Protein AF-A0AB39U8J8-F1 (afdb_monomer_lite)

Structure (mmCIF, N/CA/C/O backbone):
data_AF-A0AB39U8J8-F1
#
_entry.id   AF-A0AB39U8J8-F1
#
loop_
_atom_site.group_PDB
_atom_site.id
_atom_site.type_symbol
_atom_site.label_atom_id
_atom_site.label_alt_id
_atom_site.label_comp_id
_atom_site.label_asym_id
_atom_site.label_entity_id
_atom_site.label_seq_id
_atom_site.pdbx_PDB_ins_code
_atom_site.Cartn_x
_atom_site.Cartn_y
_atom_site.Cartn_z
_atom_site.occupancy
_atom_site.B_iso_or_equiv
_atom_site.auth_seq_id
_atom_site.auth_comp_id
_atom_site.auth_asym_id
_atom_site.auth_atom_id
_atom_site.pdbx_PDB_model_num
ATOM 1 N N . MET A 1 1 ? -21.083 6.460 17.438 1.00 42.06 1 MET A N 1
ATOM 2 C CA . MET A 1 1 ? -22.277 7.320 17.609 1.00 42.06 1 MET A CA 1
ATOM 3 C C . MET A 1 1 ? -23.247 6.583 18.512 1.00 42.06 1 MET A C 1
ATOM 5 O O . MET A 1 1 ? -23.569 5.459 18.165 1.00 42.06 1 MET A O 1
ATOM 9 N N . ALA A 1 2 ? -23.678 7.159 19.635 1.00 44.03 2 ALA A N 1
ATOM 10 C CA . ALA A 1 2 ? -24.645 6.516 20.533 1.00 44.03 2 ALA A CA 1
ATOM 11 C C . ALA A 1 2 ? -25.961 7.311 20.579 1.00 44.03 2 ALA A C 1
ATOM 13 O O . ALA A 1 2 ? -25.957 8.542 20.566 1.00 44.03 2 ALA A O 1
ATOM 14 N N . THR A 1 3 ? -27.090 6.598 20.570 1.00 47.91 3 THR A N 1
ATOM 15 C CA . THR A 1 3 ? -28.456 7.146 20.496 1.00 47.91 3 THR A CA 1
ATOM 16 C C . THR A 1 3 ? -29.308 6.676 21.685 1.00 47.91 3 THR A C 1
ATOM 18 O O . THR A 1 3 ? -29.051 5.619 22.253 1.00 47.91 3 THR A O 1
ATOM 21 N N . ARG A 1 4 ? -30.281 7.506 22.104 1.00 52.62 4 ARG A N 1
ATOM 22 C CA . ARG A 1 4 ? -31.078 7.375 23.348 1.00 52.62 4 ARG A CA 1
ATOM 23 C C . ARG A 1 4 ? -32.308 6.466 23.185 1.00 52.62 4 ARG A C 1
ATOM 25 O O . ARG A 1 4 ? -32.865 6.406 22.095 1.00 52.62 4 ARG A O 1
ATOM 32 N N . SER A 1 5 ? -32.773 5.844 24.281 1.00 48.34 5 SER A N 1
ATOM 33 C CA . SER A 1 5 ? -33.934 4.926 24.289 1.00 48.34 5 SER A CA 1
ATOM 34 C C . SER A 1 5 ? -35.037 5.214 25.339 1.00 48.34 5 SER A C 1
ATOM 36 O O . SER A 1 5 ? -36.032 4.491 25.336 1.00 48.34 5 SER A O 1
ATOM 38 N N . SER A 1 6 ? -34.944 6.222 26.221 1.00 54.09 6 SER A N 1
ATOM 39 C CA . SER A 1 6 ? -36.059 6.580 27.133 1.00 54.09 6 SER A CA 1
ATOM 40 C C . SER A 1 6 ? -35.989 8.030 27.652 1.00 54.09 6 SER A C 1
ATOM 42 O O . SER A 1 6 ? -34.965 8.694 27.492 1.00 54.09 6 SER A O 1
ATOM 44 N N . THR A 1 7 ? -37.086 8.524 28.244 1.00 57.03 7 THR A N 1
ATOM 45 C CA . THR A 1 7 ? -37.251 9.890 28.790 1.00 57.03 7 THR A CA 1
ATOM 46 C C . THR A 1 7 ? -36.429 10.180 30.047 1.00 57.03 7 THR A C 1
ATOM 48 O O . THR A 1 7 ? -36.070 11.336 30.258 1.00 57.03 7 THR A O 1
ATOM 51 N N . ASP A 1 8 ? -36.087 9.153 30.828 1.00 65.06 8 ASP A N 1
ATOM 52 C CA . ASP A 1 8 ? -35.348 9.283 32.097 1.00 65.06 8 ASP A CA 1
ATOM 53 C C . ASP A 1 8 ? -33.856 8.920 31.968 1.00 65.06 8 ASP A C 1
ATOM 55 O O . ASP A 1 8 ? -33.079 9.077 32.910 1.00 65.06 8 ASP A O 1
ATOM 59 N N . ILE A 1 9 ? -33.426 8.490 30.775 1.00 70.00 9 ILE A N 1
ATOM 60 C CA . ILE A 1 9 ? -32.029 8.167 30.476 1.00 70.00 9 ILE A CA 1
ATOM 61 C C . ILE A 1 9 ? -31.396 9.316 29.697 1.00 70.00 9 ILE A C 1
ATOM 63 O O . ILE A 1 9 ? -31.790 9.647 28.573 1.00 70.00 9 ILE A O 1
ATOM 67 N N . SER A 1 10 ? -30.348 9.902 30.269 1.00 77.94 10 SER A N 1
ATOM 68 C CA . SER A 1 10 ? -29.585 10.973 29.632 1.00 77.94 10 SER A CA 1
ATOM 69 C C . SER A 1 10 ? -28.155 10.531 29.355 1.00 77.94 10 SER A C 1
ATOM 71 O O . SER A 1 10 ? -27.449 10.019 30.213 1.00 77.94 10 SER A O 1
ATOM 73 N N . MET A 1 11 ? -27.720 10.730 28.115 1.00 80.25 11 MET A N 1
ATOM 74 C CA . MET A 1 11 ? -26.333 10.523 27.706 1.00 80.25 11 MET A CA 1
ATOM 75 C C . MET A 1 11 ? -25.631 11.879 27.623 1.00 80.25 11 MET A C 1
ATOM 77 O O . MET A 1 11 ? -26.182 12.808 27.019 1.00 80.25 11 MET A O 1
ATOM 81 N N . PHE A 1 12 ? -24.441 11.966 28.217 1.00 80.69 12 PHE A N 1
ATOM 82 C CA . PHE A 1 12 ? -23.575 13.144 28.262 1.00 80.69 12 PHE A CA 1
ATOM 83 C C . PHE A 1 12 ? -22.285 12.907 27.465 1.00 80.69 12 PHE A C 1
ATOM 85 O O . PHE A 1 12 ? -21.751 11.796 27.443 1.00 80.69 12 PHE A O 1
ATOM 92 N N . GLY A 1 13 ? -21.784 13.969 26.828 1.00 79.25 13 GLY A N 1
ATOM 93 C CA . GLY A 1 13 ? -20.627 13.946 25.926 1.00 79.25 13 GLY A CA 1
ATOM 94 C C . GLY A 1 13 ? -20.992 14.336 24.489 1.00 79.25 13 GLY A C 1
ATOM 95 O O . GLY A 1 13 ? -22.157 14.589 24.179 1.00 79.25 13 GLY A O 1
ATOM 96 N N . GLY A 1 14 ? -19.991 14.407 23.607 1.00 74.62 14 GLY A N 1
ATOM 97 C CA . GLY A 1 14 ? -20.203 14.673 22.179 1.00 74.62 14 GLY A CA 1
ATOM 98 C C . GLY A 1 14 ? -20.903 13.510 21.465 1.00 74.62 14 GLY A C 1
ATOM 99 O O . GLY A 1 14 ? -20.857 12.376 21.929 1.00 74.62 14 GLY A O 1
ATOM 100 N N . ALA A 1 15 ? -21.529 13.746 20.308 1.00 71.00 15 ALA A N 1
ATOM 101 C CA . ALA A 1 15 ? -22.126 12.662 19.506 1.00 71.00 15 ALA A CA 1
ATOM 102 C C . ALA A 1 15 ? -21.075 11.639 19.009 1.00 71.00 15 ALA A C 1
ATOM 104 O O . ALA A 1 15 ? -21.374 10.459 18.791 1.00 71.00 15 ALA A O 1
ATOM 105 N N . THR A 1 16 ? -19.833 12.103 18.867 1.00 78.62 16 THR A N 1
ATOM 106 C CA . THR A 1 16 ? -18.633 11.356 18.487 1.00 78.62 16 THR A CA 1
ATOM 107 C C . THR A 1 16 ? -17.472 11.777 19.383 1.00 78.62 16 THR A C 1
ATOM 109 O O . THR A 1 16 ? -17.427 12.918 19.840 1.00 78.62 16 THR A O 1
ATOM 112 N N . ASN A 1 17 ? -16.523 10.871 19.602 1.00 84.06 17 ASN A N 1
ATOM 113 C CA . ASN A 1 17 ? -15.250 11.157 20.256 1.00 84.06 17 ASN A CA 1
ATOM 114 C C . ASN A 1 17 ? -14.110 10.721 19.338 1.00 84.06 17 ASN A C 1
ATOM 116 O O . ASN A 1 17 ? -14.267 9.776 18.566 1.00 84.06 17 ASN A O 1
ATOM 120 N N . ILE A 1 18 ? -12.973 11.403 19.452 1.00 83.19 18 ILE A N 1
ATOM 121 C CA . ILE A 1 18 ? -11.750 11.090 18.713 1.00 83.19 18 ILE A CA 1
ATOM 122 C C . ILE A 1 18 ? -10.749 10.507 19.708 1.00 83.19 18 ILE A C 1
ATOM 124 O O . ILE A 1 18 ? -10.562 11.049 20.801 1.00 83.19 18 ILE A O 1
ATOM 128 N N . THR A 1 19 ? -10.129 9.388 19.347 1.00 84.56 19 THR A N 1
ATOM 129 C CA . THR A 1 19 ? -9.038 8.807 20.130 1.00 84.56 19 THR A CA 1
ATOM 130 C C . THR A 1 19 ? -7.813 9.711 20.074 1.00 84.56 19 THR A C 1
ATOM 132 O O . THR A 1 19 ? -7.471 10.246 19.021 1.00 84.56 19 THR A O 1
ATOM 135 N N . ASN A 1 20 ? -7.126 9.868 21.198 1.00 86.69 20 ASN A N 1
ATOM 136 C CA . ASN A 1 20 ? -5.830 10.540 21.231 1.00 86.69 20 ASN A CA 1
ATOM 137 C C . ASN A 1 20 ? -4.720 9.659 20.612 1.00 86.69 20 ASN A C 1
ATOM 139 O O . ASN A 1 20 ? -4.962 8.541 20.156 1.00 86.69 20 ASN A O 1
ATOM 143 N N . THR A 1 21 ? -3.478 10.143 20.653 1.00 84.31 21 THR A N 1
ATOM 144 C CA . THR A 1 21 ? -2.290 9.417 20.167 1.00 84.31 21 THR A CA 1
ATOM 145 C C . THR A 1 21 ? -2.020 8.099 20.897 1.00 84.31 21 THR A C 1
ATOM 147 O O . THR A 1 21 ? -1.326 7.245 20.359 1.00 84.31 21 THR A O 1
ATOM 150 N N . SER A 1 22 ? -2.575 7.902 22.097 1.00 85.56 22 SER A N 1
ATOM 151 C CA . SER A 1 22 ? -2.490 6.641 22.841 1.00 85.56 22 SER A CA 1
ATOM 152 C C . SER A 1 22 ? -3.671 5.699 22.567 1.00 85.56 22 SER A C 1
ATOM 154 O O . SER A 1 22 ? -3.860 4.731 23.302 1.00 85.56 22 SER A O 1
ATOM 156 N N . GLY A 1 23 ? -4.515 5.995 21.572 1.00 83.00 23 GLY A N 1
ATOM 157 C CA . GLY A 1 23 ? -5.671 5.170 21.205 1.00 83.00 23 GLY A CA 1
ATOM 158 C C . GLY A 1 23 ? -6.824 5.203 22.214 1.00 83.00 23 GLY A C 1
ATOM 159 O O . GLY A 1 23 ? -7.715 4.362 22.159 1.00 83.00 23 GLY A O 1
ATOM 160 N N . SER A 1 24 ? -6.824 6.150 23.156 1.00 87.50 24 SER A N 1
ATOM 161 C CA . SER A 1 24 ? -7.833 6.266 24.215 1.00 87.50 24 SER A CA 1
ATOM 162 C C . SER A 1 24 ? -8.777 7.438 23.967 1.00 87.50 24 SER A C 1
ATOM 164 O O . SER A 1 24 ? -8.383 8.456 23.399 1.00 87.50 24 SER A O 1
ATOM 166 N N . VAL A 1 25 ? -10.023 7.323 24.428 1.00 87.62 25 VAL A N 1
ATOM 167 C CA . VAL A 1 25 ? -10.998 8.422 24.402 1.00 87.62 25 VAL A CA 1
ATOM 168 C C . VAL A 1 25 ? -10.771 9.329 25.622 1.00 87.62 25 VAL A C 1
ATOM 170 O O . VAL A 1 25 ? -10.987 8.869 26.743 1.00 87.62 25 VAL A O 1
ATOM 173 N N . PRO A 1 26 ? -10.371 10.607 25.453 1.00 85.94 26 PRO A N 1
ATOM 174 C CA . PRO A 1 26 ? -10.034 11.483 26.584 1.00 85.94 26 PRO A CA 1
ATOM 175 C C . PRO A 1 26 ? -11.227 11.858 27.471 1.00 85.94 26 PRO A C 1
ATOM 177 O O . PRO A 1 26 ? -11.059 12.190 28.641 1.00 85.94 26 PRO A O 1
ATOM 180 N N . SER A 1 27 ? -12.438 11.850 26.913 1.00 87.25 27 SER A N 1
ATOM 181 C CA . SER A 1 27 ? -13.679 12.190 27.614 1.00 87.25 27 SER A CA 1
ATOM 182 C C . SER A 1 27 ? -14.739 11.129 27.307 1.00 87.25 27 SER A C 1
ATOM 184 O O . SER A 1 27 ? -15.481 11.270 26.329 1.00 87.25 27 SER A O 1
ATOM 186 N N . PRO A 1 28 ? -14.768 10.022 28.075 1.00 86.50 28 PRO A N 1
ATOM 187 C CA . PRO A 1 28 ? -15.713 8.939 27.841 1.00 86.50 28 PRO A CA 1
ATOM 188 C C . PRO A 1 28 ? -17.152 9.416 28.051 1.00 86.50 28 PRO A C 1
ATOM 190 O O . PRO A 1 28 ? -17.419 10.366 28.787 1.00 86.50 28 PRO A O 1
ATOM 193 N N . TRP A 1 29 ? -18.088 8.746 27.384 1.00 88.38 29 TRP A N 1
ATOM 194 C CA . TRP A 1 29 ? -19.508 9.019 27.559 1.00 88.38 29 TRP A CA 1
ATOM 195 C C . TRP A 1 29 ? -19.994 8.558 28.925 1.00 88.38 29 TRP A C 1
ATOM 197 O O . TRP A 1 29 ? -19.643 7.471 29.381 1.00 88.38 29 TRP A O 1
ATOM 207 N N . THR A 1 30 ? -20.882 9.351 29.516 1.00 90.00 30 THR A N 1
ATOM 208 C CA . THR A 1 30 ? -21.598 8.979 30.738 1.00 90.00 30 THR A CA 1
ATOM 209 C C . THR A 1 30 ? -23.075 8.840 30.421 1.00 90.00 30 THR A C 1
ATOM 211 O O . THR A 1 30 ? -23.661 9.704 29.765 1.00 90.00 30 THR A O 1
ATOM 214 N N . ILE A 1 31 ? -23.683 7.762 30.904 1.00 88.25 31 ILE A N 1
ATOM 215 C CA . ILE A 1 31 ? -25.125 7.537 30.834 1.00 88.25 31 ILE A CA 1
ATOM 216 C C . ILE A 1 31 ? -25.660 7.681 32.254 1.00 88.25 31 ILE A C 1
ATOM 218 O O . ILE A 1 31 ? -25.242 6.948 33.148 1.00 88.25 31 ILE A O 1
ATOM 222 N N . ALA A 1 32 ? -26.551 8.642 32.467 1.00 88.81 32 ALA A N 1
ATOM 223 C CA . ALA A 1 32 ? -27.302 8.765 33.702 1.00 88.81 32 ALA A CA 1
ATOM 224 C C . ALA A 1 32 ? -28.677 8.126 33.537 1.00 88.81 32 ALA A C 1
ATOM 226 O O . ALA A 1 32 ? -29.315 8.240 32.488 1.00 88.81 32 ALA A O 1
ATOM 227 N N . PHE A 1 33 ? -29.106 7.485 34.613 1.00 88.44 33 PHE A N 1
ATOM 228 C CA . PHE A 1 33 ? -30.372 6.785 34.743 1.00 88.44 33 PHE A CA 1
ATOM 229 C C . PHE A 1 33 ? -31.203 7.475 35.821 1.00 88.44 33 PHE A C 1
ATOM 231 O O . PHE A 1 33 ? -30.640 7.978 36.800 1.00 88.44 33 PHE A O 1
ATOM 238 N N . GLY A 1 34 ? -32.524 7.474 35.667 1.00 86.06 34 GLY A N 1
ATOM 239 C CA . GLY A 1 34 ? -33.442 8.043 36.649 1.00 86.06 34 GLY A CA 1
ATOM 240 C C . GLY A 1 34 ? -33.554 7.191 37.915 1.00 86.06 34 GLY A C 1
ATOM 241 O O . GLY A 1 34 ? -33.807 7.717 38.999 1.00 86.06 34 GLY A O 1
ATOM 242 N N . ASN A 1 35 ? -33.341 5.873 37.805 1.00 87.00 35 ASN A N 1
ATOM 243 C CA . ASN A 1 35 ? -33.406 4.939 38.932 1.00 87.00 35 ASN A CA 1
ATOM 244 C C . ASN A 1 35 ? -32.534 3.681 38.737 1.00 87.00 35 ASN A C 1
ATOM 246 O O . ASN A 1 35 ? -32.010 3.423 37.657 1.00 87.00 35 ASN A O 1
ATOM 250 N N . ALA A 1 36 ? -32.406 2.874 39.800 1.00 86.88 36 ALA A N 1
ATOM 251 C CA . ALA A 1 36 ? -31.533 1.695 39.863 1.00 86.88 36 ALA A CA 1
ATOM 252 C C . ALA A 1 36 ? -31.981 0.486 39.007 1.00 86.88 36 ALA A C 1
ATOM 254 O O . ALA A 1 36 ? -31.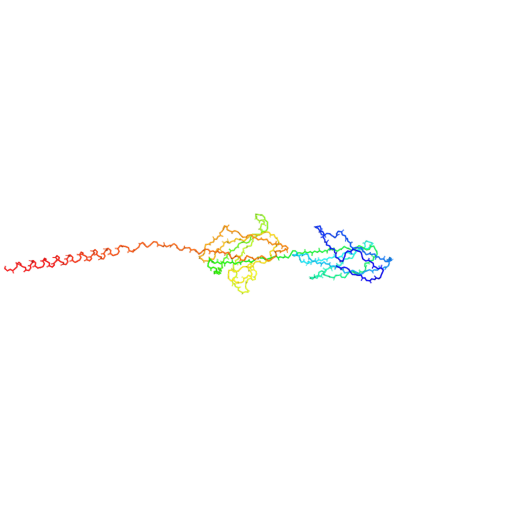201 -0.447 38.837 1.00 86.88 36 ALA A O 1
ATOM 255 N N . THR A 1 37 ? -33.220 0.471 38.504 1.00 86.06 37 THR A N 1
ATOM 256 C CA . THR A 1 37 ? -33.802 -0.667 37.757 1.00 86.06 37 THR A CA 1
ATOM 257 C C . THR A 1 37 ? -33.872 -0.445 36.249 1.00 86.06 37 THR A C 1
ATOM 259 O O . THR A 1 37 ? -34.253 -1.348 35.506 1.00 86.06 37 THR A O 1
ATOM 262 N N . GLU A 1 38 ? -33.512 0.750 35.785 1.00 87.94 38 GLU A N 1
ATOM 263 C CA . GLU A 1 38 ? -33.500 1.072 34.364 1.00 87.94 38 GLU A CA 1
ATOM 264 C C . GLU A 1 38 ? -32.393 0.336 33.609 1.00 87.94 38 GLU A C 1
ATOM 266 O O . GLU A 1 38 ? -31.359 -0.047 34.157 1.00 87.94 38 GLU A O 1
ATOM 271 N N . SER A 1 39 ? -32.609 0.183 32.304 1.00 88.50 39 SER A N 1
ATOM 272 C CA . SER A 1 39 ? -31.577 -0.269 31.383 1.00 88.50 39 SER A CA 1
ATOM 273 C C . SER A 1 39 ? -31.605 0.552 30.100 1.00 88.50 39 SER A C 1
ATOM 275 O O . SER A 1 39 ? -32.651 1.039 29.668 1.00 88.50 39 SER A O 1
ATOM 277 N N . ALA A 1 40 ? -30.434 0.714 29.496 1.00 88.06 40 ALA A N 1
ATOM 278 C CA . ALA A 1 40 ? -30.235 1.399 28.233 1.00 88.06 40 ALA A CA 1
ATOM 279 C C . ALA A 1 40 ? -29.750 0.418 27.166 1.00 88.06 40 ALA A C 1
ATOM 281 O O . ALA A 1 40 ? -29.130 -0.612 27.454 1.00 88.06 40 ALA A O 1
ATOM 282 N N . SER A 1 41 ? -29.987 0.796 25.914 1.00 86.62 41 SER A N 1
ATOM 283 C CA . SER A 1 41 ? -29.256 0.253 24.777 1.00 86.62 41 SER A CA 1
ATOM 284 C C . SER A 1 41 ? -28.441 1.367 24.138 1.00 86.62 41 SER A C 1
ATOM 286 O O . SER A 1 41 ? -28.919 2.497 24.038 1.00 86.62 41 SER A O 1
ATOM 288 N N . ILE A 1 42 ? -27.223 1.054 23.710 1.00 85.19 42 ILE A N 1
ATOM 289 C CA . ILE A 1 42 ? -26.340 1.990 23.019 1.00 85.19 42 ILE A CA 1
ATOM 290 C C . ILE A 1 42 ? -25.903 1.397 21.690 1.00 85.19 42 ILE A C 1
ATOM 292 O O . ILE A 1 42 ? -25.599 0.212 21.599 1.00 85.19 42 ILE A O 1
ATOM 296 N N . ASN A 1 43 ? -25.846 2.235 20.660 1.00 84.38 43 ASN A N 1
ATOM 297 C CA . ASN A 1 43 ? -25.121 1.894 19.447 1.00 84.38 43 ASN A CA 1
ATOM 298 C C . ASN A 1 43 ? -23.672 2.335 19.608 1.00 84.38 43 ASN A C 1
ATOM 300 O O . ASN A 1 43 ? -23.392 3.448 20.053 1.00 84.38 43 ASN A O 1
ATOM 304 N N . VAL A 1 44 ? -22.750 1.450 19.264 1.00 86.00 44 VAL A N 1
ATOM 305 C CA . VAL A 1 44 ? -21.320 1.721 19.304 1.00 86.00 44 VAL A CA 1
ATOM 306 C C . VAL A 1 44 ? -20.727 1.464 17.933 1.00 86.00 44 VAL A C 1
ATOM 308 O O . VAL A 1 44 ? -21.076 0.506 17.244 1.00 86.00 44 VAL A O 1
ATOM 311 N N . GLY A 1 45 ? -19.824 2.349 17.538 1.00 85.38 45 GLY A N 1
ATOM 312 C CA . GLY A 1 45 ? -19.135 2.229 16.275 1.00 85.38 45 GLY A CA 1
ATOM 313 C C . GLY A 1 45 ? -18.016 3.231 16.108 1.00 85.38 45 GLY A C 1
ATOM 314 O O . GLY A 1 45 ? -18.005 4.257 16.796 1.00 85.38 45 GLY A O 1
ATOM 315 N N . GLU A 1 46 ? -17.117 2.935 15.174 1.00 87.19 46 GLU A N 1
ATOM 316 C CA 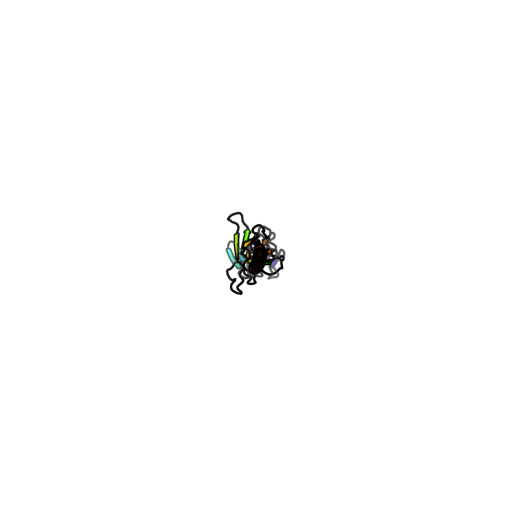. GLU A 1 46 ? -16.032 3.825 14.770 1.00 87.19 46 GLU A CA 1
ATOM 317 C C . GLU A 1 46 ? -16.136 4.197 13.288 1.00 87.19 46 GLU A C 1
ATOM 319 O O . GLU A 1 46 ? -16.759 3.511 12.474 1.00 87.19 46 GLU A O 1
ATOM 324 N N . THR A 1 47 ? -15.494 5.305 12.949 1.00 85.50 47 THR A N 1
ATOM 325 C CA . THR A 1 47 ? -15.139 5.648 11.577 1.00 85.50 47 THR A CA 1
ATOM 326 C C . THR A 1 47 ? -13.618 5.561 11.510 1.00 85.50 47 THR A C 1
ATOM 328 O O . THR A 1 47 ? -12.972 6.332 12.225 1.00 85.50 47 THR A O 1
ATOM 331 N N . PRO A 1 48 ? -13.043 4.620 10.737 1.00 84.62 48 PRO A N 1
ATOM 332 C CA . PRO A 1 48 ? -11.596 4.496 10.626 1.00 84.62 48 PRO A CA 1
ATOM 333 C C . PRO A 1 48 ? -10.959 5.804 10.153 1.00 84.62 48 PRO A C 1
ATOM 335 O O . PRO A 1 48 ? -11.563 6.563 9.391 1.00 84.62 48 PRO A O 1
ATOM 338 N N . GLN A 1 49 ? -9.735 6.063 10.607 1.00 85.50 49 GLN A N 1
ATOM 339 C CA . GLN A 1 49 ? -8.935 7.181 10.108 1.00 85.50 49 GLN A CA 1
ATOM 340 C C . GLN A 1 49 ? -8.544 6.948 8.640 1.00 85.50 49 GLN A C 1
ATOM 342 O O . GLN A 1 49 ? -8.521 5.807 8.174 1.00 85.50 49 GLN A O 1
ATOM 347 N N . THR A 1 50 ? -8.214 8.020 7.914 1.00 89.88 50 THR A N 1
ATOM 348 C CA . THR A 1 50 ? -7.683 7.928 6.545 1.00 89.88 50 THR A CA 1
ATOM 349 C C . THR A 1 50 ? -6.516 6.945 6.491 1.00 89.88 50 THR A C 1
ATOM 351 O O . THR A 1 50 ? -5.665 6.938 7.379 1.00 89.88 50 THR A O 1
ATOM 354 N N . GLY A 1 51 ? -6.507 6.079 5.480 1.00 91.69 51 GLY A N 1
ATOM 355 C CA . GLY A 1 51 ? -5.488 5.047 5.326 1.00 91.69 51 GLY A CA 1
ATOM 356 C C . GLY A 1 51 ? -5.649 3.835 6.245 1.00 91.69 51 GLY A C 1
ATOM 357 O O . GLY A 1 51 ? -4.888 2.886 6.121 1.00 91.69 51 GLY A O 1
ATOM 358 N N . TYR A 1 52 ? -6.648 3.790 7.125 1.00 90.50 52 TYR A N 1
ATOM 359 C CA . TYR A 1 52 ? -6.923 2.621 7.957 1.00 90.50 52 TYR A CA 1
ATOM 360 C C . TYR A 1 52 ? -8.228 1.939 7.552 1.00 90.50 52 TYR A C 1
ATOM 362 O O . TYR A 1 52 ? -9.212 2.570 7.175 1.00 90.50 52 TYR A O 1
ATOM 370 N N . THR A 1 53 ? -8.254 0.615 7.671 1.00 90.25 53 THR A N 1
ATOM 371 C CA . THR A 1 53 ? -9.467 -0.195 7.568 1.00 90.25 53 THR A CA 1
ATOM 372 C C . THR A 1 53 ? -9.772 -0.855 8.902 1.00 90.25 53 THR A C 1
ATOM 374 O O . THR A 1 53 ? -8.868 -1.336 9.586 1.00 90.25 53 THR A O 1
ATOM 377 N N . PHE A 1 54 ? -11.057 -0.943 9.239 1.00 89.31 54 PHE A N 1
ATOM 378 C CA . PHE A 1 54 ? -11.504 -1.732 10.380 1.00 89.31 54 PHE A CA 1
ATOM 379 C C . PHE A 1 54 ? -11.123 -3.202 10.195 1.00 89.31 54 PHE A C 1
ATOM 381 O O . PHE A 1 54 ? -11.328 -3.765 9.114 1.00 89.31 54 PHE A O 1
ATOM 388 N N . LEU A 1 55 ? -10.558 -3.809 11.240 1.00 88.00 55 LEU A N 1
ATOM 389 C CA . LEU A 1 55 ? -10.216 -5.228 11.274 1.00 88.00 55 LEU A CA 1
ATOM 390 C C . LEU A 1 55 ? -11.174 -6.003 12.180 1.00 88.00 55 LEU A C 1
ATOM 392 O O . LEU A 1 55 ? -11.755 -6.998 11.753 1.00 88.00 55 LEU A O 1
ATOM 396 N N . SER A 1 56 ? -11.320 -5.564 13.427 1.00 88.88 56 SER A N 1
ATOM 397 C CA . SER A 1 56 ? -12.167 -6.224 14.424 1.00 88.88 56 SER A CA 1
ATOM 398 C C . SER A 1 56 ? -12.383 -5.323 15.629 1.00 88.88 56 SER A C 1
ATOM 400 O O . SER A 1 56 ? -11.562 -4.452 15.903 1.00 88.88 56 SER A O 1
ATOM 402 N N . GLY A 1 57 ? -13.414 -5.583 16.421 1.00 90.19 57 GLY A N 1
ATOM 403 C CA . GLY A 1 57 ? -13.574 -4.921 17.707 1.00 90.19 57 GLY A CA 1
ATOM 404 C C . GLY A 1 57 ? -14.341 -5.773 18.701 1.00 90.19 57 GLY A C 1
ATOM 405 O O . GLY A 1 57 ? -14.951 -6.781 18.348 1.00 90.19 57 GLY A O 1
ATOM 406 N N . SER A 1 58 ? -14.325 -5.358 19.958 1.00 91.44 58 SER A N 1
ATOM 407 C CA . SER A 1 58 ? -15.105 -5.990 21.017 1.00 91.44 58 SER A CA 1
ATOM 408 C C . SER A 1 58 ? -15.477 -4.975 22.081 1.00 91.44 58 SER A C 1
ATOM 410 O O . SER A 1 58 ? -14.652 -4.139 22.443 1.00 91.44 58 SER A O 1
ATOM 412 N N . CYS A 1 59 ? -16.675 -5.097 22.635 1.00 92.19 59 CYS A N 1
ATOM 413 C CA . CYS A 1 59 ? -17.096 -4.357 23.813 1.00 92.19 59 CYS A CA 1
ATOM 414 C C . CYS A 1 59 ? -17.263 -5.302 24.996 1.00 92.19 59 CYS A C 1
ATOM 416 O O . CYS A 1 59 ? -17.927 -6.330 24.888 1.00 92.19 59 CYS A O 1
ATOM 418 N N . VAL A 1 60 ? -16.685 -4.933 26.132 1.00 94.00 60 VAL A N 1
ATOM 419 C CA . VAL A 1 60 ? -16.872 -5.616 27.408 1.00 94.00 60 VAL A CA 1
ATOM 420 C C . VAL A 1 60 ? -17.765 -4.749 28.278 1.00 94.00 60 VAL A C 1
ATOM 422 O O . VAL A 1 60 ? -17.418 -3.612 28.597 1.00 94.00 60 VAL A O 1
ATOM 425 N N . THR A 1 61 ? -18.915 -5.291 28.660 1.00 94.12 61 THR A N 1
ATOM 426 C CA . THR A 1 61 ? -19.821 -4.681 29.634 1.00 94.12 61 THR A CA 1
ATOM 427 C C . THR A 1 61 ? -19.612 -5.364 30.977 1.00 94.12 61 THR A C 1
ATOM 429 O O . THR A 1 61 ? -19.757 -6.586 31.050 1.00 94.12 61 THR A O 1
ATOM 432 N N . SER A 1 62 ? -19.296 -4.617 32.031 1.00 94.69 62 SER A N 1
ATOM 433 C CA . SER A 1 62 ? -19.127 -5.156 33.380 1.00 94.69 62 SER A CA 1
ATOM 434 C C . SER A 1 62 ? -20.065 -4.499 34.387 1.00 94.69 62 SER A C 1
ATOM 436 O O . SER A 1 62 ? -20.235 -3.283 34.391 1.00 94.69 62 SER A O 1
ATOM 438 N N . LEU A 1 63 ? -20.679 -5.312 35.246 1.00 93.88 63 LEU A N 1
ATOM 439 C CA . LEU A 1 63 ? -21.559 -4.877 36.329 1.00 93.88 63 LEU A CA 1
ATOM 440 C C . LEU A 1 63 ? -21.352 -5.794 37.536 1.00 93.88 63 LEU A C 1
ATOM 442 O O . LEU A 1 63 ? -21.458 -7.014 37.416 1.00 93.88 63 LEU A O 1
ATOM 446 N N . ASN A 1 64 ? -21.042 -5.218 38.701 1.00 91.06 64 ASN A N 1
ATOM 447 C CA . ASN A 1 64 ? -20.843 -5.956 39.959 1.00 91.06 64 ASN A CA 1
ATOM 448 C C . ASN A 1 64 ? -19.878 -7.158 39.835 1.00 91.06 64 ASN A C 1
ATOM 450 O O . ASN A 1 64 ? -20.116 -8.223 40.397 1.00 91.06 64 ASN A O 1
ATOM 454 N N . GLY A 1 65 ? -18.801 -7.003 39.058 1.00 87.81 65 GLY A N 1
ATOM 455 C CA . GLY A 1 65 ? -17.792 -8.048 38.837 1.00 87.81 65 GLY A CA 1
ATOM 456 C C . GLY A 1 65 ? -18.152 -9.105 37.785 1.00 87.81 65 GLY A C 1
ATOM 457 O O . GLY A 1 65 ? -17.309 -9.936 37.464 1.00 87.81 65 GLY A O 1
ATOM 458 N N . THR A 1 66 ? -19.357 -9.065 37.209 1.00 91.19 66 THR A N 1
ATOM 459 C CA . THR A 1 66 ? -19.744 -9.919 36.074 1.00 91.19 66 THR A CA 1
ATOM 460 C C . THR A 1 66 ? -19.481 -9.186 34.767 1.00 91.19 66 THR A C 1
ATOM 462 O O . THR A 1 66 ? -19.910 -8.044 34.622 1.00 91.19 66 THR A O 1
ATOM 465 N N . SER A 1 67 ? -18.815 -9.840 33.813 1.00 94.00 67 SER A N 1
ATOM 466 C CA . SER A 1 67 ? -18.482 -9.264 32.505 1.00 94.00 67 SER A CA 1
ATOM 467 C C . SER A 1 67 ? -19.110 -10.059 31.366 1.00 94.00 67 SER A C 1
ATOM 469 O O . SER A 1 67 ? -19.071 -11.287 31.368 1.00 94.00 67 SER A O 1
ATOM 471 N N . THR A 1 68 ? -19.640 -9.353 30.371 1.00 92.38 68 THR A N 1
ATOM 472 C CA . THR A 1 68 ? -20.115 -9.921 29.103 1.00 92.38 68 THR A CA 1
ATOM 473 C C . THR A 1 68 ? -19.324 -9.303 27.960 1.00 92.38 68 THR A C 1
ATOM 475 O O . THR A 1 68 ? -19.131 -8.088 27.931 1.00 92.38 68 THR A O 1
ATOM 478 N N . THR A 1 69 ? -18.871 -10.132 27.022 1.00 91.94 69 THR A N 1
ATOM 479 C CA . THR A 1 69 ? -18.138 -9.687 25.832 1.00 91.94 69 THR A CA 1
ATOM 480 C C . THR A 1 69 ? -19.039 -9.759 24.611 1.00 91.94 69 THR A C 1
ATOM 482 O O . THR A 1 69 ? -19.661 -10.785 24.343 1.00 91.94 69 THR A O 1
ATOM 485 N N . ILE A 1 70 ? -19.069 -8.673 23.848 1.00 88.62 70 ILE A N 1
ATOM 486 C CA . ILE A 1 70 ? -19.809 -8.537 22.599 1.00 88.62 70 ILE A CA 1
ATOM 487 C C . ILE A 1 70 ? -18.787 -8.293 21.495 1.00 88.62 70 ILE A C 1
ATOM 489 O O . ILE A 1 70 ? -18.086 -7.282 21.507 1.00 88.62 70 ILE A O 1
ATOM 493 N N . ASN A 1 71 ? -18.690 -9.222 20.548 1.00 87.88 71 ASN A N 1
ATOM 494 C CA . ASN A 1 71 ? -17.790 -9.086 19.406 1.00 87.88 71 ASN A CA 1
ATOM 495 C C . ASN A 1 71 ? -18.430 -8.196 18.338 1.00 87.88 71 ASN A C 1
ATOM 497 O O . ASN A 1 71 ? -19.572 -8.420 17.936 1.00 87.88 71 ASN A O 1
ATOM 501 N N . LEU A 1 72 ? -17.676 -7.212 17.863 1.00 84.56 72 LEU A N 1
ATOM 502 C CA . LEU A 1 72 ? -18.057 -6.313 16.782 1.00 84.56 72 LEU A CA 1
ATOM 503 C C . LEU A 1 72 ? -17.497 -6.909 15.483 1.00 84.56 72 LEU A C 1
ATOM 505 O O . LEU A 1 72 ? -16.354 -6.647 15.106 1.00 84.56 72 LEU A O 1
ATOM 509 N N . ASN A 1 73 ? -18.279 -7.779 14.842 1.00 67.06 73 ASN A N 1
ATOM 510 C CA . ASN A 1 73 ? -17.901 -8.449 13.596 1.00 67.06 73 ASN A CA 1
ATOM 511 C C . ASN A 1 73 ? -18.573 -7.759 12.400 1.00 67.06 73 ASN A C 1
ATOM 513 O O . ASN A 1 73 ? -19.780 -7.534 12.422 1.00 67.06 73 ASN A O 1
ATOM 517 N N . GLY A 1 74 ? -17.822 -7.481 11.333 1.00 62.19 74 GLY A N 1
ATOM 518 C CA . GLY A 1 74 ? -18.363 -6.940 10.080 1.00 62.19 74 GLY A CA 1
ATOM 519 C C . GLY A 1 74 ? -17.397 -5.999 9.361 1.00 62.19 74 GLY A C 1
ATOM 520 O O . GLY A 1 74 ? -16.444 -5.504 9.948 1.00 62.19 74 GLY A O 1
ATOM 521 N N . SER A 1 75 ? -17.655 -5.738 8.078 1.00 58.00 75 SER A N 1
ATOM 522 C CA . SER A 1 75 ? -16.871 -4.852 7.196 1.00 58.00 75 SER A CA 1
ATOM 523 C C . SER A 1 75 ? -17.084 -3.354 7.461 1.00 58.00 75 SER A C 1
ATOM 525 O O . SER A 1 75 ? -16.494 -2.509 6.790 1.00 58.00 75 SER A O 1
ATOM 527 N N . SER A 1 76 ? -17.937 -2.988 8.417 1.00 55.31 76 SER A N 1
ATOM 528 C CA . SER A 1 76 ? -18.166 -1.599 8.815 1.00 55.31 76 SER A CA 1
ATOM 529 C C . SER A 1 76 ? -18.516 -1.548 10.293 1.00 55.31 76 SER A C 1
ATOM 531 O O . SER A 1 76 ? -19.518 -2.112 10.724 1.00 55.31 76 SER A O 1
ATOM 533 N N . ALA A 1 77 ? -17.711 -0.841 11.077 1.00 59.41 77 ALA A N 1
ATOM 534 C CA . ALA A 1 77 ? -17.929 -0.665 12.505 1.00 59.41 77 ALA A CA 1
ATOM 535 C C . ALA A 1 77 ? -19.120 0.257 12.833 1.00 59.41 77 ALA A C 1
ATOM 537 O O . ALA A 1 77 ? -19.248 0.690 13.967 1.00 59.41 77 ALA A O 1
ATOM 538 N N . SER A 1 78 ? -19.975 0.620 11.876 1.00 62.88 78 SER A N 1
ATOM 539 C CA . SER A 1 78 ? -20.784 1.840 11.949 1.00 62.88 78 SER A CA 1
ATOM 540 C C . SER A 1 78 ? -22.038 1.776 12.830 1.00 62.88 78 SER A C 1
ATOM 542 O O . SER A 1 78 ? -22.582 2.839 13.119 1.00 62.88 78 SER A O 1
ATOM 544 N N . SER A 1 79 ? -22.482 0.616 13.332 1.00 70.00 79 SER A N 1
ATOM 545 C CA . SER A 1 79 ? -23.525 0.566 14.377 1.00 70.00 79 SER A CA 1
ATOM 546 C C . SER A 1 79 ? -23.695 -0.829 14.981 1.00 70.00 79 SER A C 1
ATOM 548 O O . SER A 1 79 ? -24.357 -1.684 14.399 1.00 70.00 79 SER A O 1
ATOM 550 N N . ASN A 1 80 ? -23.164 -1.049 16.181 1.00 79.69 80 ASN A N 1
ATOM 551 C CA . ASN A 1 80 ? -23.358 -2.278 16.947 1.00 79.69 80 ASN A CA 1
ATOM 552 C C . ASN A 1 80 ? -24.204 -1.995 18.186 1.00 79.69 80 ASN A C 1
ATOM 554 O O . ASN A 1 80 ? -23.814 -1.184 19.028 1.00 79.69 80 ASN A O 1
ATOM 558 N N . LEU A 1 81 ? -25.349 -2.667 18.294 1.00 85.19 81 LEU A N 1
ATOM 559 C CA . LEU A 1 81 ? -26.266 -2.498 19.413 1.00 85.19 81 LEU A CA 1
ATOM 560 C C . LEU A 1 81 ? -25.775 -3.289 20.630 1.00 85.19 81 LEU A C 1
ATOM 562 O O . LEU A 1 81 ? -25.641 -4.510 20.582 1.00 85.19 81 LEU A O 1
ATOM 566 N N . ILE A 1 82 ? -25.566 -2.589 21.736 1.00 86.88 82 ILE A N 1
ATOM 567 C CA . ILE A 1 82 ? -25.275 -3.154 23.051 1.00 86.88 82 ILE A CA 1
ATOM 568 C C . ILE A 1 82 ? -26.494 -2.897 23.925 1.00 86.88 82 ILE A C 1
ATOM 570 O O . ILE A 1 82 ? -26.914 -1.750 24.071 1.00 86.88 82 ILE A O 1
ATOM 574 N N . GLN A 1 83 ? -27.064 -3.951 24.496 1.00 88.19 83 GLN A N 1
ATOM 575 C CA . GLN A 1 83 ? -28.284 -3.885 25.301 1.00 88.19 83 GLN A CA 1
ATOM 576 C C . GLN A 1 83 ? -27.994 -4.196 26.771 1.00 88.19 83 GLN A C 1
ATOM 578 O O . GLN A 1 83 ? -26.958 -4.771 27.098 1.00 88.19 83 GLN A O 1
ATOM 583 N N . GLY A 1 84 ? -28.931 -3.848 27.654 1.00 87.62 84 GLY A N 1
ATOM 584 C CA . GLY A 1 84 ? -28.871 -4.238 29.065 1.00 87.62 84 GLY A CA 1
ATOM 585 C C . GLY A 1 84 ? -27.874 -3.435 29.901 1.00 87.62 84 GLY A C 1
ATOM 586 O O . GLY A 1 84 ? -27.433 -3.912 30.943 1.00 87.62 84 GLY A O 1
ATOM 587 N N . ILE A 1 85 ? -27.515 -2.221 29.472 1.00 91.12 85 ILE A N 1
ATOM 588 C CA . ILE A 1 85 ? -26.638 -1.348 30.257 1.00 91.12 85 ILE A CA 1
ATOM 589 C C . ILE A 1 85 ? -27.438 -0.780 31.426 1.00 91.12 85 ILE A C 1
ATOM 591 O O . ILE A 1 85 ? -28.331 0.034 31.214 1.00 91.12 85 ILE A O 1
ATOM 595 N N . ALA A 1 86 ? -27.123 -1.211 32.642 1.00 92.12 86 ALA A N 1
ATOM 596 C CA . ALA A 1 86 ? -27.785 -0.779 33.873 1.00 92.12 86 ALA A CA 1
ATOM 597 C C . ALA A 1 86 ? -26.931 0.245 34.653 1.00 92.12 86 ALA A C 1
ATOM 599 O O . ALA A 1 86 ? -25.720 0.346 34.405 1.00 92.12 86 ALA A O 1
ATOM 600 N N . PRO A 1 87 ? -27.503 0.973 35.630 1.00 92.06 87 PRO A N 1
ATOM 601 C CA . PRO A 1 87 ? -26.748 1.828 36.544 1.00 92.06 87 PRO A CA 1
ATOM 602 C C . PRO A 1 87 ? -25.544 1.110 37.169 1.00 92.06 87 PRO A C 1
ATOM 604 O O . PRO A 1 87 ? -25.662 -0.004 37.672 1.00 92.06 87 PRO A O 1
ATOM 607 N N . GLY A 1 88 ? -24.374 1.754 37.133 1.00 91.25 88 GLY A N 1
ATOM 608 C CA . GLY A 1 88 ? -23.114 1.181 37.624 1.00 91.25 88 GLY A CA 1
ATOM 609 C C . GLY A 1 88 ? -22.377 0.278 36.626 1.00 91.25 88 GLY A C 1
ATOM 610 O O . GLY A 1 88 ? -21.276 -0.175 36.936 1.00 91.25 88 GLY A O 1
ATOM 611 N N . SER A 1 89 ? -22.935 0.035 35.434 1.00 93.44 89 SER A N 1
ATOM 612 C CA . SER A 1 89 ? -22.233 -0.705 34.380 1.00 93.44 89 SER A CA 1
ATOM 613 C C . SER A 1 89 ? -21.049 0.097 33.836 1.00 93.44 89 SER A C 1
ATOM 615 O O . SER A 1 89 ? -21.161 1.302 33.613 1.00 93.44 89 SER A O 1
ATOM 617 N N . ASN A 1 90 ? -19.944 -0.582 33.540 1.00 93.19 90 ASN A N 1
ATOM 618 C CA . ASN A 1 90 ? -18.834 -0.039 32.762 1.00 93.19 90 ASN A CA 1
ATOM 619 C C . ASN A 1 90 ? -18.806 -0.710 31.385 1.00 93.19 90 ASN A C 1
ATOM 621 O O . ASN A 1 90 ? -18.868 -1.935 31.292 1.00 93.19 90 ASN A O 1
ATOM 625 N N . VAL A 1 91 ? -18.718 0.084 30.318 1.00 92.19 91 VAL A N 1
ATOM 626 C CA . VAL A 1 91 ? -18.630 -0.413 28.942 1.00 92.19 91 VAL A CA 1
ATOM 627 C C . VAL A 1 91 ? -17.307 0.035 28.344 1.00 92.19 91 VAL A C 1
ATOM 629 O O . VAL A 1 91 ? -17.089 1.226 28.129 1.00 92.19 91 VAL A O 1
ATOM 632 N N . VAL A 1 92 ? -16.438 -0.926 28.044 1.00 91.94 92 VAL A N 1
ATOM 633 C CA . VAL A 1 92 ? -15.138 -0.677 27.417 1.00 91.94 92 VAL A CA 1
ATOM 634 C C . VAL A 1 92 ? -15.129 -1.332 26.050 1.00 91.94 92 VAL A C 1
ATOM 636 O O . VAL A 1 92 ? -15.232 -2.551 25.945 1.00 91.94 92 VAL A O 1
ATOM 639 N N . CYS A 1 93 ? -15.001 -0.524 25.003 1.00 91.19 93 CYS A N 1
ATOM 640 C CA . CYS A 1 93 ? -14.917 -1.002 23.631 1.00 91.19 93 CYS A CA 1
ATOM 641 C C . CYS A 1 93 ? -13.504 -0.821 23.089 1.00 91.19 93 CYS A C 1
ATOM 643 O O . CYS A 1 93 ? -12.926 0.260 23.191 1.00 91.19 93 CYS A O 1
ATOM 645 N N . THR A 1 94 ? -12.973 -1.879 22.491 1.00 91.00 94 THR A N 1
ATOM 646 C CA . THR A 1 94 ? -11.682 -1.901 21.811 1.00 91.00 94 THR A CA 1
ATOM 647 C C . THR A 1 94 ? -11.918 -2.109 20.328 1.00 91.00 94 THR A C 1
ATOM 649 O O . THR A 1 94 ? -12.658 -3.008 19.929 1.00 91.00 94 THR A O 1
ATOM 652 N N . PHE A 1 95 ? -11.261 -1.284 19.527 1.00 89.62 95 PHE A N 1
ATOM 653 C CA . PHE A 1 95 ? -11.293 -1.334 18.078 1.00 89.62 95 PHE A CA 1
ATOM 654 C C . PHE A 1 95 ? -9.881 -1.578 17.564 1.00 89.62 95 PHE A C 1
ATOM 656 O O . PHE A 1 95 ? -8.924 -0.973 18.047 1.00 89.62 95 PHE A O 1
ATOM 663 N N . ILE A 1 96 ? -9.752 -2.491 16.610 1.00 89.56 96 ILE A N 1
ATOM 664 C CA . ILE A 1 96 ? -8.497 -2.832 15.958 1.00 89.56 96 ILE A CA 1
ATOM 665 C C . ILE A 1 96 ? -8.645 -2.442 14.498 1.00 89.56 96 ILE A C 1
ATOM 667 O O . ILE A 1 96 ? -9.514 -2.950 13.786 1.00 89.56 96 ILE A O 1
ATOM 671 N N . ASN A 1 97 ? -7.758 -1.555 14.067 1.00 89.69 97 ASN A N 1
ATOM 672 C CA . ASN A 1 97 ? -7.641 -1.108 12.692 1.00 89.69 97 ASN A CA 1
ATOM 673 C C . ASN A 1 97 ? -6.350 -1.653 12.080 1.00 89.69 97 ASN A C 1
ATOM 675 O O . ASN A 1 97 ? -5.387 -1.957 12.785 1.00 89.69 97 ASN A O 1
ATOM 679 N N . ARG A 1 98 ? -6.337 -1.775 10.757 1.00 90.56 98 ARG A N 1
ATOM 680 C CA . ARG A 1 98 ? -5.174 -2.180 9.969 1.00 90.56 98 ARG A CA 1
ATOM 681 C C . ARG A 1 98 ? -4.868 -1.104 8.940 1.00 90.56 98 ARG A C 1
ATOM 683 O O . ARG A 1 98 ? -5.793 -0.570 8.333 1.00 90.56 98 ARG A O 1
ATOM 690 N N . GLU A 1 99 ? -3.591 -0.822 8.728 1.00 94.19 99 GLU A N 1
ATOM 691 C CA . GLU A 1 99 ? -3.133 0.035 7.634 1.00 94.19 99 GLU A CA 1
ATOM 692 C C . GLU A 1 99 ? -3.609 -0.531 6.290 1.00 94.19 99 GLU A C 1
ATOM 694 O O . GLU A 1 99 ? -3.532 -1.736 6.024 1.00 94.19 99 GLU A O 1
ATOM 699 N N . GLN A 1 100 ? -4.153 0.334 5.445 1.00 95.06 100 GLN A N 1
ATOM 700 C CA . GLN A 1 100 ? -4.447 0.001 4.064 1.00 95.06 100 GLN A CA 1
ATOM 701 C C . GLN A 1 100 ? -3.119 -0.098 3.314 1.00 95.06 100 GLN A C 1
ATOM 703 O O . GLN A 1 100 ? -2.306 0.824 3.406 1.00 95.06 100 GLN A O 1
ATOM 708 N N . PRO A 1 101 ? -2.874 -1.194 2.583 1.00 96.06 101 PRO A N 1
ATOM 709 C CA . PRO A 1 101 ? -1.669 -1.288 1.786 1.00 96.06 101 PRO A CA 1
ATOM 710 C C . PRO A 1 101 ? -1.731 -0.317 0.603 1.00 96.06 101 PRO A C 1
ATOM 712 O O . PRO A 1 101 ? -2.811 -0.022 0.087 1.00 96.06 101 PRO A O 1
ATOM 715 N N . GLY A 1 102 ? -0.562 0.130 0.156 1.00 97.31 102 GLY A N 1
ATOM 716 C CA . GLY A 1 102 ? -0.416 0.988 -1.010 1.00 97.31 102 GLY A CA 1
ATOM 717 C C . GLY A 1 102 ? 0.074 0.270 -2.268 1.00 97.31 102 GLY A C 1
ATOM 718 O O . GLY A 1 102 ? 0.307 -0.946 -2.287 1.00 97.31 102 GLY A O 1
ATOM 719 N N . SER A 1 103 ? 0.250 1.057 -3.324 1.00 98.12 103 SER A N 1
ATOM 720 C CA . SER A 1 103 ? 0.819 0.667 -4.610 1.00 98.12 103 SER A CA 1
ATOM 721 C C . SER A 1 103 ? 1.763 1.726 -5.167 1.00 98.12 103 SER A C 1
ATOM 723 O O . SER A 1 103 ? 1.695 2.897 -4.800 1.00 98.12 103 SER A O 1
ATOM 725 N N . VAL A 1 104 ? 2.628 1.301 -6.087 1.00 98.62 104 VAL A N 1
ATOM 726 C CA . VAL A 1 104 ? 3.433 2.181 -6.935 1.00 98.62 104 VAL A CA 1
ATOM 727 C C . VAL A 1 104 ? 3.334 1.742 -8.392 1.00 98.62 104 VAL A C 1
ATOM 729 O O . VAL A 1 104 ? 3.331 0.544 -8.688 1.00 98.62 104 VAL A O 1
ATOM 732 N N . SER A 1 105 ? 3.247 2.717 -9.292 1.00 98.50 105 SER A N 1
ATOM 733 C CA . SER A 1 105 ? 3.210 2.509 -10.739 1.00 98.50 105 SER A CA 1
ATOM 734 C C . SER A 1 105 ? 4.220 3.414 -11.445 1.00 98.50 105 SER A C 1
ATOM 736 O O . SER A 1 105 ? 4.443 4.553 -11.030 1.00 98.50 105 SER A O 1
ATOM 738 N N . TRP A 1 106 ? 4.835 2.910 -12.513 1.00 98.56 106 TRP A N 1
ATOM 739 C CA . TRP A 1 106 ? 5.766 3.670 -13.352 1.00 98.56 106 TRP A CA 1
ATOM 740 C C . TRP A 1 106 ? 5.782 3.126 -14.781 1.00 98.56 106 TRP A C 1
ATOM 742 O O . TRP A 1 106 ? 5.204 2.080 -15.076 1.00 98.56 106 TRP A O 1
ATOM 752 N N . SER A 1 107 ? 6.454 3.843 -15.683 1.00 98.06 107 SER A N 1
ATOM 753 C CA . SER A 1 107 ? 6.647 3.403 -17.066 1.00 98.06 107 SER A CA 1
ATOM 754 C C . SER A 1 107 ? 8.108 3.491 -17.497 1.00 98.06 107 SER A C 1
ATOM 756 O O . SER A 1 107 ? 8.855 4.373 -17.068 1.00 98.06 107 SER A O 1
ATOM 758 N N . LYS A 1 108 ? 8.508 2.562 -18.364 1.00 97.69 108 LYS A N 1
ATOM 759 C CA . LYS A 1 108 ? 9.812 2.470 -19.007 1.00 97.69 108 LYS A CA 1
ATOM 760 C C . LYS A 1 108 ? 9.680 2.845 -20.475 1.00 97.69 108 LYS A C 1
ATOM 762 O O . LYS A 1 108 ? 8.905 2.244 -21.217 1.00 97.69 108 LYS A O 1
ATOM 767 N N . THR A 1 109 ? 10.493 3.798 -20.915 1.00 97.62 109 THR A N 1
ATOM 768 C CA . THR A 1 109 ? 10.520 4.223 -22.321 1.00 97.62 109 THR A CA 1
ATOM 769 C C . THR A 1 109 ? 11.942 4.344 -22.867 1.00 97.62 109 THR A C 1
ATOM 771 O O . THR A 1 109 ? 12.932 4.287 -22.127 1.00 97.62 109 THR A O 1
ATOM 774 N N . ALA A 1 110 ? 12.046 4.468 -24.186 1.00 96.38 110 ALA A N 1
ATOM 775 C CA . ALA A 1 110 ? 13.216 4.979 -24.882 1.00 96.38 110 ALA A CA 1
ATOM 776 C C . ALA A 1 110 ? 13.208 6.514 -24.876 1.00 96.38 110 ALA A C 1
ATOM 778 O O . ALA A 1 110 ? 12.195 7.144 -24.577 1.00 96.38 110 ALA A O 1
ATOM 779 N N . GLU A 1 111 ? 14.317 7.133 -25.279 1.00 93.81 111 GLU A N 1
ATOM 780 C CA . GLU A 1 111 ? 14.440 8.598 -25.373 1.00 93.81 111 GLU A CA 1
ATOM 781 C C . GLU A 1 111 ? 13.378 9.258 -26.269 1.00 93.81 111 GLU A C 1
ATOM 783 O O . GLU A 1 111 ? 13.006 10.407 -26.052 1.00 93.81 111 GLU A O 1
ATOM 788 N N . ASN A 1 112 ? 12.868 8.535 -27.268 1.00 93.88 112 ASN A N 1
ATOM 789 C CA . ASN A 1 112 ? 11.809 9.011 -28.161 1.00 93.88 112 ASN A CA 1
ATOM 790 C C . ASN A 1 112 ? 10.387 8.813 -27.596 1.00 93.88 112 ASN A C 1
ATOM 792 O O . ASN A 1 112 ? 9.415 9.064 -28.307 1.00 93.88 112 ASN A O 1
ATOM 796 N N . GLY A 1 113 ? 10.259 8.330 -26.357 1.00 94.75 113 GLY A N 1
ATOM 797 C CA . GLY A 1 113 ? 8.987 8.057 -25.689 1.00 94.75 113 GLY A CA 1
ATOM 798 C C . GLY A 1 113 ? 8.345 6.712 -26.039 1.00 94.75 113 GLY A C 1
ATOM 799 O O . GLY A 1 113 ? 7.278 6.408 -25.513 1.00 94.75 113 GLY A O 1
ATOM 800 N N . ALA A 1 114 ? 8.960 5.888 -26.895 1.00 96.44 114 ALA A N 1
ATOM 801 C CA . ALA A 1 114 ? 8.443 4.550 -27.177 1.00 96.44 114 ALA A CA 1
ATOM 802 C C . ALA A 1 114 ? 8.527 3.663 -25.918 1.00 96.44 114 ALA A C 1
ATOM 804 O O . ALA A 1 114 ? 9.580 3.656 -25.273 1.00 96.44 114 ALA A O 1
ATOM 805 N N . PRO A 1 115 ? 7.470 2.910 -25.561 1.00 97.12 115 PRO A N 1
ATOM 806 C CA . PRO A 1 115 ? 7.501 2.012 -24.410 1.00 97.12 115 PRO A CA 1
ATOM 807 C C . PRO A 1 115 ? 8.520 0.890 -24.621 1.00 97.12 115 PRO A C 1
ATOM 809 O O . PRO A 1 115 ? 8.665 0.376 -25.734 1.00 97.12 115 PRO A O 1
ATOM 812 N N . LEU A 1 116 ? 9.221 0.507 -23.554 1.00 97.25 116 LEU A N 1
ATOM 813 C CA . LEU A 1 116 ? 10.211 -0.565 -23.597 1.00 97.25 116 LEU A CA 1
ATOM 814 C C . LEU A 1 116 ? 9.828 -1.715 -22.682 1.00 97.25 116 LEU A C 1
ATOM 816 O O . LEU A 1 116 ? 9.817 -1.567 -21.464 1.00 97.25 116 LEU A O 1
ATOM 820 N N . ALA A 1 117 ? 9.599 -2.866 -23.304 1.00 96.75 117 ALA A N 1
ATOM 821 C CA . ALA A 1 117 ? 9.316 -4.106 -22.614 1.00 96.75 117 ALA A CA 1
ATOM 822 C C . ALA A 1 117 ? 10.589 -4.797 -22.107 1.00 96.75 117 ALA A C 1
ATOM 824 O O . ALA A 1 117 ? 11.639 -4.734 -22.752 1.00 96.75 117 ALA A O 1
ATOM 825 N N . GLY A 1 118 ? 10.459 -5.567 -21.032 1.00 95.38 118 GLY A N 1
ATOM 826 C CA . GLY A 1 118 ? 11.463 -6.536 -20.596 1.00 95.38 118 GLY A CA 1
ATOM 827 C C . GLY A 1 118 ? 12.583 -5.963 -19.733 1.00 95.38 118 GLY A C 1
ATOM 828 O O . GLY A 1 118 ? 13.645 -6.580 -19.659 1.00 95.38 118 GLY A O 1
ATOM 829 N N . SER A 1 119 ? 12.380 -4.806 -19.097 1.00 97.06 119 SER A N 1
ATOM 830 C CA . SER A 1 119 ? 13.275 -4.367 -18.023 1.00 97.06 119 SER A CA 1
ATOM 831 C C . SER A 1 119 ? 13.000 -5.117 -16.716 1.00 97.06 119 SER A C 1
ATOM 833 O O . SER A 1 119 ? 11.891 -5.595 -16.458 1.00 97.06 119 SER A O 1
ATOM 835 N N . GLU A 1 120 ? 14.029 -5.213 -15.874 1.00 97.69 120 GLU A N 1
ATOM 836 C CA . GLU A 1 120 ? 13.908 -5.703 -14.500 1.00 97.69 120 GLU A CA 1
ATOM 837 C C . GLU A 1 120 ? 14.327 -4.618 -13.511 1.00 97.69 120 GLU A C 1
ATOM 839 O O . GLU A 1 120 ? 15.252 -3.839 -13.760 1.00 97.69 120 GLU A O 1
ATOM 844 N N . TRP A 1 121 ? 13.661 -4.610 -12.362 1.00 98.12 121 TRP A N 1
ATOM 845 C CA . TRP A 1 121 ? 13.818 -3.611 -11.317 1.00 98.12 121 TRP A CA 1
ATOM 846 C C . TRP A 1 121 ? 13.945 -4.259 -9.949 1.00 98.12 121 TRP A C 1
ATOM 848 O O . TRP A 1 121 ? 13.502 -5.385 -9.714 1.00 98.12 121 TRP A O 1
ATOM 858 N N . THR A 1 122 ? 14.494 -3.505 -9.007 1.00 97.38 122 THR A N 1
ATOM 859 C CA . THR A 1 122 ? 14.393 -3.807 -7.583 1.00 97.38 122 THR A CA 1
ATOM 860 C C . THR A 1 122 ? 13.717 -2.651 -6.867 1.00 97.38 122 THR A C 1
ATOM 862 O O . THR A 1 122 ? 14.149 -1.509 -7.001 1.00 97.38 122 THR A O 1
ATOM 865 N N . ILE A 1 123 ? 12.685 -2.966 -6.084 1.00 97.56 123 ILE A N 1
ATOM 866 C CA . ILE A 1 123 ? 12.140 -2.066 -5.069 1.00 97.56 123 ILE A CA 1
ATOM 867 C C . ILE A 1 123 ? 12.800 -2.415 -3.740 1.00 97.56 123 ILE A C 1
ATOM 869 O O . ILE A 1 123 ? 12.705 -3.561 -3.288 1.00 97.56 123 ILE A O 1
ATOM 873 N N . THR A 1 124 ? 13.449 -1.437 -3.118 1.00 96.69 124 THR A N 1
ATOM 874 C CA . THR A 1 124 ? 13.948 -1.532 -1.743 1.00 96.69 124 THR A CA 1
ATOM 875 C C . THR A 1 124 ? 12.982 -0.788 -0.836 1.00 96.69 124 THR A C 1
ATOM 877 O O . THR A 1 124 ? 12.660 0.360 -1.109 1.00 96.69 124 THR A O 1
ATOM 880 N N . GLY A 1 125 ? 12.483 -1.448 0.204 1.00 95.50 125 GLY A N 1
ATOM 881 C CA . GLY A 1 125 ? 11.540 -0.879 1.160 1.00 95.50 125 GLY A CA 1
ATOM 882 C C . GLY A 1 125 ? 12.137 -0.599 2.534 1.00 95.50 125 GLY A C 1
ATOM 883 O O . GLY A 1 125 ? 13.351 -0.735 2.724 1.00 95.50 125 GLY A O 1
ATOM 884 N N . PRO A 1 126 ? 11.277 -0.260 3.508 1.00 90.56 126 PRO A N 1
ATOM 885 C CA . PRO A 1 126 ? 11.690 0.139 4.844 1.00 90.56 126 PRO A CA 1
ATOM 886 C C . PRO A 1 126 ? 12.577 -0.906 5.525 1.00 90.56 126 PRO A C 1
ATOM 888 O O . PRO A 1 126 ? 12.378 -2.115 5.386 1.00 90.56 126 PRO A O 1
ATOM 891 N N . GLY A 1 127 ? 13.547 -0.425 6.303 1.00 84.56 127 GLY A N 1
ATOM 892 C CA . GLY A 1 127 ? 14.534 -1.243 7.007 1.00 84.56 127 GLY A CA 1
ATOM 893 C C . GLY A 1 127 ? 15.966 -0.863 6.636 1.00 84.56 127 GLY A C 1
ATOM 894 O O . GLY A 1 127 ? 16.207 -0.052 5.748 1.00 84.56 127 GLY A O 1
ATOM 895 N N . THR A 1 128 ? 16.945 -1.428 7.341 1.00 75.88 128 THR A N 1
ATOM 896 C CA . THR A 1 128 ? 18.367 -1.143 7.102 1.00 75.88 128 THR A CA 1
ATOM 897 C C . THR A 1 128 ? 19.137 -2.418 6.777 1.00 75.88 128 THR A C 1
ATOM 899 O O . THR A 1 128 ? 18.879 -3.491 7.329 1.00 75.88 128 THR A O 1
ATOM 902 N N . GLY A 1 129 ? 20.094 -2.311 5.851 1.00 76.31 129 GLY A N 1
ATOM 903 C CA . GLY A 1 129 ? 20.972 -3.416 5.464 1.00 76.31 129 GLY A CA 1
ATOM 904 C C . GLY A 1 129 ? 20.206 -4.643 4.961 1.00 76.31 129 GLY A C 1
ATOM 905 O O . GLY A 1 129 ? 19.463 -4.571 3.985 1.00 76.31 129 GLY A O 1
ATOM 906 N N . THR A 1 130 ? 20.404 -5.785 5.618 1.00 77.88 130 THR A N 1
ATOM 907 C CA . THR A 1 130 ? 19.766 -7.065 5.262 1.00 77.88 130 THR A CA 1
ATOM 908 C C . THR A 1 130 ? 18.295 -7.156 5.661 1.00 77.88 130 THR A C 1
ATOM 910 O O . THR A 1 130 ? 17.615 -8.075 5.217 1.00 77.88 130 THR A O 1
ATOM 913 N N . SER A 1 131 ? 17.812 -6.236 6.498 1.00 81.75 131 SER A N 1
ATOM 914 C CA . SER A 1 131 ? 16.423 -6.214 6.970 1.00 81.75 131 SER A CA 1
ATOM 915 C C . SER A 1 131 ? 15.500 -5.399 6.065 1.00 81.75 131 SER A C 1
ATOM 917 O O . SER A 1 131 ? 14.289 -5.445 6.254 1.00 81.75 131 SER A O 1
ATOM 919 N N . ALA A 1 132 ? 16.056 -4.645 5.111 1.00 86.31 132 ALA A N 1
ATOM 920 C CA . ALA A 1 132 ? 15.267 -3.911 4.132 1.00 86.31 132 ALA A CA 1
ATOM 921 C C . ALA A 1 132 ? 14.523 -4.891 3.218 1.00 86.31 132 ALA A C 1
ATOM 923 O O . ALA A 1 132 ? 15.121 -5.818 2.660 1.00 86.31 132 ALA A O 1
ATOM 924 N N . GLN A 1 133 ? 13.221 -4.671 3.048 1.00 88.44 133 GLN A N 1
ATOM 925 C CA . GLN A 1 133 ? 12.422 -5.430 2.091 1.00 88.44 133 GLN A CA 1
ATOM 926 C C . GLN A 1 133 ? 12.993 -5.235 0.682 1.00 88.44 133 GLN A C 1
ATOM 928 O O . GLN A 1 133 ? 13.282 -4.113 0.283 1.00 88.44 133 GLN A O 1
ATOM 933 N N . LYS A 1 134 ? 13.150 -6.318 -0.085 1.00 93.94 134 LYS A N 1
ATOM 934 C CA . LYS A 1 134 ? 13.578 -6.251 -1.487 1.00 93.94 134 LYS A CA 1
ATOM 935 C C . LYS A 1 134 ? 12.627 -7.041 -2.363 1.00 93.94 134 LYS A C 1
ATOM 937 O O . LYS A 1 134 ? 12.425 -8.232 -2.139 1.00 93.94 134 LYS A O 1
ATOM 942 N N . LEU A 1 135 ? 12.066 -6.378 -3.366 1.00 96.19 135 LEU A N 1
ATOM 943 C CA . LEU A 1 135 ? 11.185 -6.985 -4.356 1.00 96.19 135 LEU A CA 1
ATOM 944 C C . LEU A 1 135 ? 11.848 -6.886 -5.723 1.00 96.19 135 LEU A C 1
ATOM 946 O O . LEU A 1 135 ? 12.156 -5.789 -6.178 1.00 96.19 135 LEU A O 1
ATOM 950 N N . VAL A 1 136 ? 12.051 -8.025 -6.380 1.00 97.44 136 VAL A N 1
ATOM 951 C CA . VAL A 1 136 ? 12.486 -8.058 -7.781 1.00 97.44 136 VAL A CA 1
ATOM 952 C C . VAL A 1 136 ? 11.249 -7.987 -8.663 1.00 97.44 136 VAL A C 1
ATOM 954 O O . VAL A 1 136 ? 10.371 -8.845 -8.566 1.00 97.44 136 VAL A O 1
ATOM 957 N N . VAL A 1 137 ? 11.175 -6.976 -9.516 1.00 97.94 137 VAL A N 1
ATOM 958 C CA . VAL A 1 137 ? 10.040 -6.731 -10.405 1.00 97.94 137 VAL A CA 1
ATOM 959 C C . VAL A 1 137 ? 10.505 -6.961 -11.833 1.00 97.94 137 VAL A C 1
ATOM 961 O O . VAL A 1 137 ? 11.362 -6.239 -12.333 1.00 97.94 137 VAL A O 1
ATOM 964 N N . LYS A 1 138 ? 9.966 -7.995 -12.474 1.00 97.38 138 LYS A N 1
ATOM 965 C CA . LYS A 1 138 ? 10.196 -8.282 -13.891 1.00 97.38 138 LYS A CA 1
ATOM 966 C C . LYS A 1 138 ? 8.960 -7.866 -14.663 1.00 97.38 138 LYS A C 1
ATOM 968 O O . LYS A 1 138 ? 7.864 -8.173 -14.198 1.00 97.38 138 LYS A O 1
ATOM 973 N N . ASP A 1 139 ? 9.163 -7.220 -15.805 1.00 97.31 139 ASP A N 1
ATOM 974 C CA . ASP A 1 139 ? 8.076 -6.805 -16.693 1.00 97.31 139 ASP A CA 1
ATOM 975 C C . ASP A 1 139 ? 7.212 -8.007 -17.087 1.00 97.31 139 ASP A C 1
ATOM 977 O O . ASP A 1 139 ? 7.692 -8.967 -17.708 1.00 97.31 139 ASP A O 1
ATOM 981 N N . CYS A 1 140 ? 5.946 -7.974 -16.684 1.00 95.88 140 CYS A N 1
ATOM 982 C CA . CYS A 1 140 ? 4.984 -8.986 -17.064 1.00 95.88 140 CYS A CA 1
ATOM 983 C C . CYS A 1 140 ? 4.146 -8.481 -18.234 1.00 95.88 140 CYS A C 1
ATOM 985 O O . CYS A 1 140 ? 3.163 -7.799 -18.041 1.00 95.88 140 CYS A O 1
ATOM 987 N N . VAL A 1 141 ? 4.441 -8.911 -19.459 1.00 94.25 141 VAL A N 1
ATOM 988 C CA . VAL A 1 141 ? 3.688 -8.458 -20.651 1.00 94.25 141 VAL A CA 1
ATOM 989 C C . VAL A 1 141 ? 2.510 -9.362 -21.046 1.00 94.25 141 VAL A C 1
ATOM 991 O O . VAL A 1 141 ? 1.867 -9.174 -22.082 1.00 94.25 141 VAL A O 1
ATOM 994 N N . ALA A 1 142 ? 2.253 -10.420 -20.274 1.00 90.88 142 ALA A N 1
ATOM 995 C CA . ALA A 1 142 ? 1.273 -11.446 -20.614 1.00 90.88 142 ALA A CA 1
ATOM 996 C C . ALA A 1 142 ? -0.088 -11.147 -19.965 1.00 90.88 142 ALA A C 1
ATOM 998 O O . ALA A 1 142 ? -0.313 -11.427 -18.785 1.00 90.88 142 ALA A O 1
ATOM 999 N N . VAL A 1 143 ? -1.025 -10.615 -20.759 1.00 86.19 143 VAL A N 1
ATOM 1000 C CA . VAL A 1 143 ? -2.389 -10.279 -20.313 1.00 86.19 143 VAL A CA 1
ATOM 1001 C C . VAL A 1 143 ? -3.048 -11.464 -19.602 1.00 86.19 143 VAL A C 1
ATOM 1003 O O . VAL A 1 143 ? -3.175 -12.556 -20.153 1.00 86.19 143 VAL A O 1
ATOM 1006 N N . GLY A 1 144 ? -3.483 -11.235 -18.361 1.00 86.19 144 GLY A N 1
ATOM 1007 C CA . GLY A 1 144 ? -4.148 -12.243 -17.534 1.00 86.19 144 GLY A CA 1
ATOM 1008 C C . GLY A 1 144 ? -3.219 -13.296 -16.918 1.00 86.19 144 GLY A C 1
ATOM 1009 O O . GLY A 1 144 ? -3.725 -14.257 -16.346 1.00 86.19 144 GLY A O 1
ATOM 1010 N N . GLN A 1 145 ? -1.894 -13.148 -17.028 1.00 89.06 145 GLN A N 1
ATOM 1011 C CA . GLN A 1 145 ? -0.900 -14.077 -16.463 1.00 89.06 145 GLN A CA 1
ATOM 1012 C C . GLN A 1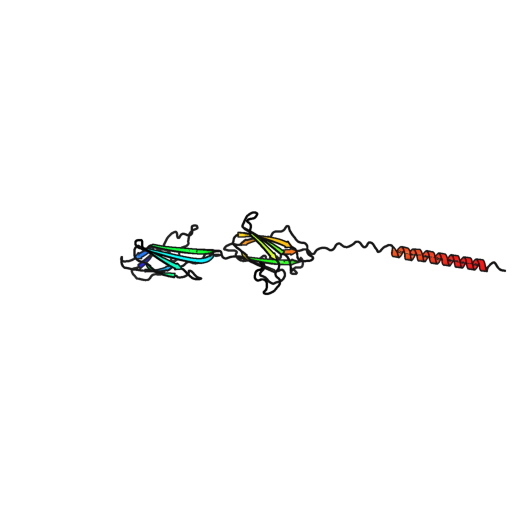 145 ? 0.050 -13.421 -15.446 1.00 89.06 145 GLN A C 1
ATOM 1014 O O . GLN A 1 145 ? 0.914 -14.096 -14.902 1.00 89.06 145 GLN A O 1
ATOM 1019 N N . CYS A 1 146 ? -0.150 -12.141 -15.124 1.00 91.31 146 CYS A N 1
ATOM 1020 C CA . CYS A 1 146 ? 0.631 -11.418 -14.110 1.00 91.31 146 CYS A CA 1
ATOM 1021 C C . CYS A 1 146 ? 0.164 -11.685 -12.667 1.00 91.31 146 CYS A C 1
ATOM 1023 O O . CYS A 1 146 ? 0.582 -11.038 -11.711 1.00 91.31 146 CYS A O 1
ATOM 1025 N N . ALA A 1 147 ? -0.747 -12.641 -12.475 1.00 86.75 147 ALA A N 1
ATOM 1026 C CA . ALA A 1 147 ? -1.151 -13.057 -11.142 1.00 86.75 147 ALA A CA 1
ATOM 1027 C C . ALA A 1 147 ? 0.009 -13.800 -10.458 1.00 86.75 147 ALA A C 1
ATOM 1029 O O . ALA A 1 147 ? 0.470 -14.830 -10.945 1.00 86.75 147 ALA A O 1
ATOM 1030 N N . GLY A 1 148 ? 0.458 -13.294 -9.307 1.00 85.25 148 GLY A N 1
ATOM 1031 C CA . GLY A 1 148 ? 1.557 -13.884 -8.535 1.00 85.25 148 GLY A CA 1
ATOM 1032 C C . GLY A 1 148 ? 2.953 -13.381 -8.917 1.00 85.25 148 GLY A C 1
ATOM 1033 O O . GLY A 1 148 ? 3.922 -13.766 -8.265 1.00 85.25 148 GLY A O 1
ATOM 1034 N N . THR A 1 149 ? 3.069 -12.503 -9.917 1.00 93.81 149 THR A N 1
ATOM 1035 C CA . THR A 1 149 ? 4.271 -11.690 -10.138 1.00 93.81 149 THR A CA 1
ATOM 1036 C C . THR A 1 149 ? 4.198 -10.403 -9.316 1.00 93.81 149 THR A C 1
ATOM 1038 O O . THR A 1 149 ? 3.126 -10.002 -8.864 1.00 93.81 149 THR A O 1
ATOM 1041 N N . ASN A 1 150 ? 5.347 -9.758 -9.089 1.00 96.75 150 ASN A N 1
ATOM 1042 C CA . ASN A 1 150 ? 5.366 -8.457 -8.412 1.00 96.75 150 ASN A CA 1
ATOM 1043 C C . ASN A 1 150 ? 4.808 -7.343 -9.306 1.00 96.75 150 ASN A C 1
ATOM 1045 O O . ASN A 1 150 ? 4.198 -6.413 -8.792 1.00 96.75 150 ASN A O 1
ATOM 1049 N N . ASP A 1 151 ? 4.995 -7.454 -10.622 1.00 97.75 151 ASP A N 1
ATOM 1050 C CA . ASP A 1 151 ? 4.335 -6.598 -11.600 1.00 97.75 151 ASP A CA 1
ATOM 1051 C C . ASP A 1 151 ? 2.937 -7.133 -11.920 1.00 97.75 151 ASP A C 1
ATOM 1053 O O . ASP A 1 151 ? 2.782 -8.318 -12.211 1.00 97.75 151 ASP A O 1
ATOM 1057 N N . THR A 1 152 ? 1.927 -6.274 -11.840 1.00 95.69 152 THR A N 1
ATOM 1058 C CA . THR A 1 152 ? 0.515 -6.604 -12.071 1.00 95.69 152 THR A CA 1
ATOM 1059 C C . THR A 1 152 ? -0.078 -5.894 -13.288 1.00 95.69 152 THR A C 1
ATOM 1061 O O . THR A 1 152 ? -1.245 -6.137 -13.604 1.00 95.69 152 THR A O 1
ATOM 1064 N N . ASP A 1 153 ? 0.694 -5.047 -13.979 1.00 96.06 153 ASP A N 1
ATOM 1065 C CA . ASP A 1 153 ? 0.272 -4.400 -15.223 1.00 96.06 153 ASP A CA 1
ATOM 1066 C C . ASP A 1 153 ? 0.768 -5.219 -16.425 1.00 96.06 153 ASP A C 1
ATOM 1068 O O . ASP A 1 153 ? 1.968 -5.385 -16.583 1.00 96.06 153 ASP A O 1
ATOM 1072 N N . PRO A 1 154 ? -0.123 -5.756 -17.280 1.00 96.38 154 PRO A N 1
ATOM 1073 C CA . PRO A 1 154 ? 0.289 -6.536 -18.439 1.00 96.38 154 PRO A CA 1
ATOM 1074 C C . PRO A 1 154 ? 0.808 -5.692 -19.617 1.00 96.38 154 PRO A C 1
ATOM 1076 O O . PRO A 1 154 ? 1.114 -6.239 -20.682 1.00 96.38 154 PRO A O 1
ATOM 1079 N N . THR A 1 155 ? 0.781 -4.363 -19.504 1.00 96.81 155 THR A N 1
ATOM 1080 C CA . THR A 1 155 ? 1.096 -3.454 -20.606 1.00 96.81 155 THR A CA 1
ATOM 1081 C C . THR A 1 155 ? 2.614 -3.341 -20.771 1.00 96.81 155 THR A C 1
ATOM 1083 O O . THR A 1 155 ? 3.294 -2.974 -19.821 1.00 96.81 155 THR A O 1
ATOM 1086 N N . PRO A 1 156 ? 3.174 -3.592 -21.970 1.00 96.44 156 PRO A N 1
ATOM 1087 C CA . PRO A 1 156 ? 4.620 -3.560 -22.178 1.00 96.44 156 PRO A CA 1
ATOM 1088 C C . PRO A 1 156 ? 5.278 -2.251 -21.733 1.00 96.44 156 PRO A C 1
ATOM 1090 O O . PRO A 1 156 ? 4.921 -1.178 -22.227 1.00 96.44 156 PRO A O 1
ATOM 1093 N N . GLY A 1 157 ? 6.268 -2.349 -20.843 1.00 96.44 157 GLY A N 1
ATOM 1094 C CA . GLY A 1 157 ? 6.962 -1.189 -20.285 1.00 96.44 157 GLY A CA 1
ATOM 1095 C C . GLY A 1 157 ? 6.142 -0.379 -19.278 1.00 96.44 157 GLY A C 1
ATOM 1096 O O . GLY A 1 157 ? 6.576 0.705 -18.894 1.00 96.44 157 GLY A O 1
ATOM 1097 N N . SER A 1 158 ? 4.987 -0.862 -18.834 1.00 97.50 158 SER A N 1
ATOM 1098 C CA . SER A 1 158 ? 4.234 -0.311 -17.708 1.00 97.50 158 SER A CA 1
ATOM 1099 C C . SER A 1 158 ? 4.320 -1.276 -16.542 1.00 97.50 158 SER A C 1
ATOM 1101 O O . SER A 1 158 ? 4.272 -2.481 -16.733 1.00 97.50 158 SER A O 1
ATOM 1103 N N . PHE A 1 159 ? 4.439 -0.736 -15.336 1.00 98.38 159 PHE A N 1
ATOM 1104 C CA . PHE A 1 159 ? 4.618 -1.537 -14.137 1.00 98.38 159 PHE A CA 1
ATOM 1105 C C . PHE A 1 159 ? 3.633 -1.098 -13.071 1.00 98.38 159 PHE A C 1
ATOM 1107 O O . PHE A 1 159 ? 3.434 0.104 -12.860 1.00 98.38 159 PHE A O 1
ATOM 1114 N N . LYS A 1 160 ? 3.089 -2.070 -12.338 1.00 97.75 160 LYS A N 1
ATOM 1115 C CA . LYS A 1 160 ? 2.317 -1.808 -11.122 1.00 97.75 160 LYS A CA 1
ATOM 1116 C C . LYS A 1 160 ? 2.622 -2.828 -10.039 1.00 97.75 160 LYS A C 1
ATOM 1118 O O . LYS A 1 160 ? 2.316 -4.008 -10.193 1.00 97.75 160 LYS A O 1
ATOM 1123 N N . VAL A 1 161 ? 3.122 -2.350 -8.903 1.00 98.12 161 VAL A N 1
ATOM 1124 C CA . VAL A 1 161 ? 3.344 -3.156 -7.696 1.00 98.12 161 VAL A CA 1
ATOM 1125 C C . VAL A 1 161 ? 2.344 -2.731 -6.630 1.00 98.12 161 VAL A C 1
ATOM 1127 O O . VAL A 1 161 ? 2.253 -1.555 -6.289 1.00 98.12 161 VAL A O 1
ATOM 1130 N N . ALA A 1 162 ? 1.583 -3.686 -6.103 1.00 96.69 162 ALA A N 1
ATOM 1131 C CA . ALA A 1 162 ? 0.568 -3.462 -5.074 1.00 96.69 162 ALA A CA 1
ATOM 1132 C C . ALA A 1 162 ? 0.928 -4.172 -3.761 1.00 96.69 162 ALA A C 1
ATOM 1134 O O . ALA A 1 162 ? 1.903 -4.918 -3.689 1.00 96.69 162 ALA A O 1
ATOM 1135 N N . ASN A 1 163 ? 0.093 -3.986 -2.737 1.00 95.25 163 ASN A N 1
ATOM 1136 C CA . ASN A 1 163 ? 0.241 -4.611 -1.419 1.00 95.25 163 ASN A CA 1
ATOM 1137 C C . ASN A 1 163 ? 1.515 -4.188 -0.664 1.00 95.25 163 ASN A C 1
ATOM 1139 O O . ASN A 1 163 ? 2.081 -4.978 0.091 1.00 95.25 163 ASN A O 1
ATOM 1143 N N . LEU A 1 164 ? 1.964 -2.946 -0.860 1.00 96.31 164 LEU A N 1
ATOM 1144 C CA . LEU A 1 164 ? 3.102 -2.386 -0.135 1.00 96.31 164 LEU A CA 1
ATOM 1145 C C . LEU A 1 164 ? 2.658 -1.859 1.234 1.00 96.31 164 LEU A C 1
ATOM 1147 O O . LEU A 1 164 ? 1.669 -1.133 1.339 1.00 96.31 164 LEU A O 1
ATOM 1151 N N . SER A 1 165 ? 3.397 -2.215 2.283 1.00 95.44 165 SER A N 1
ATOM 1152 C CA . SER A 1 165 ? 3.222 -1.633 3.619 1.00 95.44 165 SER A CA 1
ATOM 1153 C C . SER A 1 165 ? 3.625 -0.159 3.624 1.00 95.44 165 SER A C 1
ATOM 1155 O O . SER A 1 165 ? 4.322 0.307 2.721 1.00 95.44 165 SER A O 1
ATOM 1157 N N . TRP A 1 166 ? 3.236 0.579 4.659 1.00 96.31 166 TRP A N 1
ATOM 1158 C CA . TRP A 1 166 ? 3.655 1.969 4.800 1.00 96.31 166 TRP A CA 1
ATOM 1159 C C . TRP A 1 166 ? 5.160 2.094 5.036 1.00 96.31 166 TRP A C 1
ATOM 1161 O O . TRP A 1 166 ? 5.785 1.235 5.660 1.00 96.31 166 TRP A O 1
ATOM 1171 N N . GLY A 1 167 ? 5.725 3.191 4.541 1.00 96.19 167 GLY A N 1
ATOM 1172 C CA . GLY A 1 167 ? 7.119 3.567 4.721 1.00 96.19 167 GLY A CA 1
ATOM 1173 C C . GLY A 1 167 ? 7.778 4.077 3.444 1.00 96.19 167 GLY A C 1
ATOM 1174 O O . GLY A 1 167 ? 7.119 4.280 2.423 1.00 96.19 167 GLY A O 1
ATOM 1175 N N . ASP A 1 168 ? 9.086 4.297 3.539 1.00 96.50 168 ASP A N 1
ATOM 1176 C CA . ASP A 1 168 ? 9.917 4.844 2.470 1.00 96.50 168 ASP A CA 1
ATOM 1177 C C . ASP A 1 168 ? 10.537 3.734 1.619 1.00 96.50 168 ASP A C 1
ATOM 1179 O O . ASP A 1 168 ? 11.003 2.712 2.134 1.00 96.50 168 ASP A O 1
ATOM 1183 N N . TYR A 1 169 ? 10.544 3.957 0.310 1.00 97.44 169 TYR A N 1
ATOM 1184 C CA . TYR A 1 169 ? 10.999 3.012 -0.695 1.00 97.44 169 TYR A CA 1
ATOM 1185 C C . TYR A 1 169 ? 11.853 3.704 -1.759 1.00 97.44 169 TYR A C 1
ATOM 1187 O O . TYR A 1 169 ? 11.703 4.900 -2.006 1.00 97.44 169 TYR A O 1
ATOM 1195 N N . SER A 1 170 ? 12.675 2.920 -2.457 1.00 96.75 170 SER A N 1
ATOM 1196 C CA . SER A 1 170 ? 13.332 3.328 -3.700 1.00 96.75 170 SER A CA 1
ATOM 1197 C C . SER A 1 170 ? 13.182 2.263 -4.788 1.00 96.75 170 SER A C 1
ATOM 1199 O O . SER A 1 170 ? 13.156 1.060 -4.509 1.00 96.75 170 SER A O 1
ATOM 1201 N N . ILE A 1 171 ? 13.048 2.701 -6.043 1.00 97.38 171 ILE A N 1
ATOM 1202 C CA . ILE A 1 171 ? 13.039 1.845 -7.240 1.00 97.38 171 ILE A CA 1
ATOM 1203 C C . ILE A 1 171 ? 14.339 2.053 -8.004 1.00 97.38 171 ILE A C 1
ATOM 1205 O O . ILE A 1 171 ? 14.732 3.188 -8.267 1.00 97.38 171 ILE A O 1
ATOM 1209 N N . ARG A 1 172 ? 14.978 0.958 -8.417 1.00 96.62 172 ARG A N 1
ATOM 1210 C CA . ARG A 1 172 ? 16.197 0.987 -9.229 1.00 96.62 172 ARG A CA 1
ATOM 1211 C C . ARG A 1 172 ? 16.135 -0.030 -10.358 1.00 96.62 172 ARG A C 1
ATOM 1213 O O . ARG A 1 172 ? 15.764 -1.183 -10.124 1.00 96.62 172 ARG A O 1
ATOM 1220 N N . GLU A 1 173 ? 16.525 0.374 -11.566 1.00 97.44 173 GLU A N 1
ATOM 1221 C CA . GLU A 1 173 ? 16.660 -0.557 -12.691 1.00 97.44 173 GLU A CA 1
ATOM 1222 C C . GLU A 1 173 ? 17.825 -1.515 -12.407 1.00 97.44 173 GLU A C 1
ATOM 1224 O O . GLU A 1 173 ? 18.910 -1.112 -11.983 1.00 97.44 173 GLU A O 1
ATOM 1229 N N . THR A 1 174 ? 17.603 -2.813 -12.594 1.00 96.81 174 THR A N 1
ATOM 1230 C CA . THR A 1 174 ? 18.644 -3.840 -12.445 1.00 96.81 174 THR A CA 1
ATOM 1231 C C . THR A 1 174 ? 19.005 -4.497 -13.764 1.00 96.81 174 THR A C 1
ATOM 1233 O O . THR A 1 174 ? 20.118 -5.004 -13.895 1.00 96.81 174 THR A O 1
ATOM 1236 N N . GLN A 1 175 ? 18.101 -4.463 -14.742 1.00 96.44 175 GLN A N 1
ATOM 1237 C CA . GLN A 1 175 ? 18.354 -4.932 -16.096 1.00 96.44 175 GLN A CA 1
ATOM 1238 C C . GLN A 1 175 ? 17.605 -4.064 -17.104 1.00 96.44 175 GLN A C 1
ATOM 1240 O O . GLN A 1 175 ? 16.387 -3.918 -17.019 1.00 96.44 175 GLN A O 1
ATOM 1245 N N . ALA A 1 176 ? 18.337 -3.536 -18.084 1.00 95.62 176 ALA A N 1
ATOM 1246 C CA . ALA A 1 176 ? 17.735 -2.825 -19.203 1.00 95.62 176 ALA A CA 1
ATOM 1247 C C . ALA A 1 176 ? 17.075 -3.784 -20.207 1.00 95.62 176 ALA A C 1
ATOM 1249 O O . ALA A 1 176 ? 17.523 -4.925 -20.362 1.00 95.62 176 ALA A O 1
ATOM 1250 N N . PRO A 1 177 ? 16.101 -3.283 -20.984 1.00 96.00 177 PRO A N 1
ATOM 1251 C CA . PRO A 1 177 ? 15.593 -3.951 -22.176 1.00 96.00 177 PRO A CA 1
ATOM 1252 C C . PRO A 1 177 ? 16.705 -4.275 -23.184 1.00 96.00 177 PRO A C 1
ATOM 1254 O O . PRO A 1 177 ? 17.733 -3.595 -23.259 1.00 96.00 177 PRO A O 1
ATOM 1257 N N . ALA A 1 178 ? 16.485 -5.291 -24.020 1.00 93.06 178 ALA A N 1
ATOM 1258 C CA . ALA A 1 178 ? 17.458 -5.701 -25.031 1.00 93.06 178 ALA A CA 1
ATOM 1259 C C . ALA A 1 178 ? 17.816 -4.550 -25.993 1.00 93.06 178 ALA A C 1
ATOM 1261 O O . ALA A 1 178 ? 16.940 -3.910 -26.570 1.00 93.06 178 ALA A O 1
ATOM 1262 N N . GLY A 1 179 ? 19.118 -4.314 -26.194 1.00 92.69 179 GLY A N 1
ATOM 1263 C CA . GLY A 1 179 ? 19.625 -3.243 -27.061 1.00 92.69 179 GLY A CA 1
ATOM 1264 C C . GLY A 1 179 ? 19.742 -1.868 -26.391 1.00 92.69 179 GLY A C 1
ATOM 1265 O O . GLY A 1 179 ? 20.077 -0.903 -27.078 1.00 92.69 179 GLY A O 1
ATOM 1266 N N . TYR A 1 180 ? 19.507 -1.772 -25.080 1.00 95.06 180 TYR A N 1
ATOM 1267 C CA . TYR A 1 180 ? 19.623 -0.544 -24.292 1.00 95.06 180 TYR A CA 1
ATOM 1268 C C . TYR A 1 180 ? 20.682 -0.669 -23.192 1.00 95.06 180 TYR A C 1
ATOM 1270 O O . TYR A 1 180 ? 20.989 -1.761 -22.716 1.00 95.06 180 TYR A O 1
ATOM 1278 N N . VAL A 1 181 ? 21.238 0.469 -22.778 1.00 93.19 181 VAL A N 1
ATOM 1279 C CA . VAL A 1 181 ? 22.186 0.554 -21.660 1.00 93.19 181 VAL A CA 1
ATOM 1280 C C . VAL A 1 181 ? 21.414 0.641 -20.342 1.00 93.19 181 VAL A C 1
ATOM 1282 O O . VAL A 1 181 ? 20.486 1.438 -20.235 1.00 93.19 181 VAL A O 1
ATOM 1285 N N . THR A 1 182 ? 21.795 -0.173 -19.353 1.00 91.25 182 THR A N 1
ATOM 1286 C CA . THR A 1 182 ? 21.219 -0.149 -17.995 1.00 91.25 182 THR A CA 1
ATOM 1287 C C . THR A 1 182 ? 21.812 0.974 -17.163 1.00 91.25 182 THR A C 1
ATOM 1289 O O . THR A 1 182 ? 23.037 1.063 -17.042 1.00 91.25 182 THR A O 1
ATOM 1292 N N . ASP A 1 183 ? 20.952 1.772 -16.532 1.00 85.94 183 ASP A N 1
ATOM 1293 C CA . ASP A 1 183 ? 21.368 2.731 -15.511 1.00 85.94 183 ASP A CA 1
ATOM 1294 C C . ASP A 1 183 ? 21.284 2.099 -14.117 1.00 85.94 183 ASP A C 1
ATOM 1296 O O . ASP A 1 183 ? 20.230 1.983 -13.500 1.00 85.94 183 ASP A O 1
ATOM 1300 N N . LEU A 1 184 ? 22.445 1.686 -13.618 1.00 87.94 184 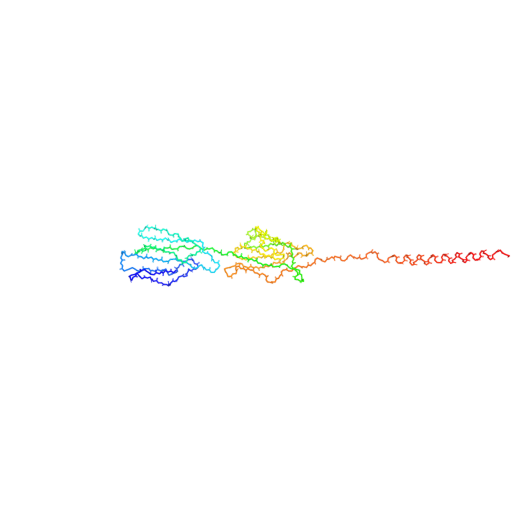LEU A N 1
ATOM 1301 C CA . LEU A 1 184 ? 22.610 1.081 -12.300 1.00 87.94 184 LEU A CA 1
ATOM 1302 C C . LEU A 1 184 ? 22.880 2.117 -11.194 1.00 87.94 184 LEU A C 1
ATOM 1304 O O . LEU A 1 184 ? 23.177 1.728 -10.064 1.00 87.94 184 LEU A O 1
ATOM 1308 N N . SER A 1 185 ? 22.857 3.413 -11.484 1.00 85.62 185 SER A N 1
ATOM 1309 C CA . SER A 1 185 ? 23.212 4.458 -10.515 1.00 85.62 185 SER A CA 1
ATOM 1310 C C . SER A 1 185 ? 22.025 5.278 -10.028 1.00 85.62 185 SER A C 1
ATOM 1312 O O . SER A 1 185 ? 22.089 5.820 -8.926 1.00 85.62 185 SER A O 1
ATOM 1314 N N . THR A 1 186 ? 20.949 5.332 -10.807 1.00 93.50 186 THR A N 1
ATOM 1315 C CA . THR A 1 186 ? 19.773 6.138 -10.485 1.00 93.50 186 THR A CA 1
ATOM 1316 C C . THR A 1 186 ? 18.775 5.352 -9.634 1.00 93.50 186 THR A C 1
ATOM 1318 O O . THR A 1 186 ? 18.355 4.253 -9.997 1.00 93.50 186 THR A O 1
ATOM 1321 N N . GLU A 1 187 ? 18.384 5.936 -8.502 1.00 95.44 187 GLU A N 1
ATOM 1322 C CA . GLU A 1 187 ? 17.273 5.478 -7.666 1.00 95.44 187 GLU A CA 1
ATOM 1323 C C . GLU A 1 187 ? 16.124 6.488 -7.735 1.00 95.44 187 GLU A C 1
ATOM 1325 O O . GLU A 1 187 ? 16.340 7.694 -7.879 1.00 95.44 187 GLU A O 1
ATOM 1330 N N . HIS A 1 188 ? 14.898 5.983 -7.642 1.00 96.94 188 HIS A N 1
ATOM 1331 C CA . HIS A 1 188 ? 13.683 6.787 -7.624 1.00 96.94 188 HIS A CA 1
ATOM 1332 C C . HIS A 1 188 ? 12.923 6.542 -6.325 1.00 96.94 188 HIS A C 1
ATOM 1334 O O . HIS A 1 188 ? 12.348 5.467 -6.135 1.00 96.94 188 HIS A O 1
ATOM 1340 N N . ASP A 1 189 ? 12.921 7.538 -5.446 1.00 97.25 189 ASP A N 1
ATOM 1341 C CA . ASP A 1 189 ? 12.321 7.426 -4.119 1.00 97.25 189 ASP A CA 1
ATOM 1342 C C . ASP A 1 189 ? 10.807 7.664 -4.145 1.00 97.25 189 ASP A C 1
ATOM 1344 O O . ASP A 1 189 ? 10.295 8.490 -4.907 1.00 97.25 189 ASP A O 1
ATOM 1348 N N . PHE A 1 190 ? 10.085 6.957 -3.280 1.00 97.75 190 PHE A N 1
ATOM 1349 C CA . PHE A 1 190 ? 8.665 7.181 -3.018 1.00 97.75 190 PHE A CA 1
ATOM 1350 C C . PHE A 1 190 ? 8.292 6.744 -1.598 1.00 97.75 190 PHE A C 1
ATOM 1352 O O . PHE A 1 190 ? 8.966 5.918 -0.987 1.00 97.75 190 PHE A O 1
ATOM 1359 N N . THR A 1 191 ? 7.177 7.260 -1.083 1.00 97.50 191 THR A N 1
ATOM 1360 C CA . THR A 1 191 ? 6.683 6.930 0.262 1.00 97.50 191 THR A CA 1
ATOM 1361 C C . THR A 1 191 ? 5.239 6.455 0.184 1.00 97.50 191 THR A C 1
ATOM 1363 O O . THR A 1 191 ? 4.406 7.089 -0.464 1.00 97.50 191 THR A O 1
ATOM 1366 N N . ILE A 1 192 ? 4.932 5.363 0.885 1.00 98.06 192 ILE A N 1
ATOM 1367 C CA . ILE A 1 192 ? 3.562 4.909 1.138 1.00 98.06 192 ILE A CA 1
ATOM 1368 C C . ILE A 1 192 ? 3.149 5.370 2.535 1.00 98.06 192 ILE A C 1
ATOM 1370 O O . ILE A 1 192 ? 3.818 5.060 3.520 1.00 98.06 192 ILE A O 1
ATOM 1374 N N . SER A 1 193 ? 2.040 6.098 2.633 1.00 96.50 193 SER A N 1
ATOM 1375 C CA . SER A 1 193 ? 1.511 6.602 3.905 1.00 96.50 193 SER A CA 1
ATOM 1376 C C . SER A 1 193 ? -0.015 6.679 3.892 1.00 96.50 193 SER A C 1
ATOM 1378 O O . SER A 1 193 ? -0.642 6.475 2.853 1.00 96.50 193 SER A O 1
ATOM 1380 N N . ALA A 1 194 ? -0.611 7.022 5.039 1.00 94.69 194 ALA A N 1
ATOM 1381 C CA . ALA A 1 194 ? -2.056 7.199 5.206 1.00 94.69 194 ALA A CA 1
ATOM 1382 C C . ALA A 1 194 ? -2.715 8.040 4.105 1.00 94.69 194 ALA A C 1
ATOM 1384 O O . ALA A 1 194 ? -3.783 7.689 3.607 1.00 94.69 194 ALA A O 1
ATOM 1385 N N . ASP A 1 195 ? -2.051 9.129 3.722 1.00 93.62 195 ASP A N 1
ATOM 1386 C CA . ASP A 1 195 ? -2.559 10.110 2.763 1.00 93.62 195 ASP A CA 1
ATOM 1387 C C . ASP A 1 195 ? -2.056 9.851 1.332 1.00 93.62 195 ASP A C 1
ATOM 1389 O O . ASP A 1 195 ? -2.426 10.567 0.404 1.00 93.62 195 ASP A O 1
ATOM 1393 N N . SER A 1 196 ? -1.199 8.841 1.146 1.00 95.19 196 SER A N 1
ATOM 1394 C CA . SER A 1 196 ? -0.437 8.610 -0.082 1.00 95.19 196 SER A CA 1
ATOM 1395 C C . SER A 1 196 ? -0.324 7.109 -0.378 1.00 95.19 196 SER A C 1
ATOM 1397 O O . SER A 1 196 ? 0.751 6.510 -0.328 1.00 95.19 196 SER A O 1
ATOM 1399 N N . LEU A 1 197 ? -1.470 6.478 -0.651 1.00 97.06 197 LEU A N 1
ATOM 1400 C CA . LEU A 1 197 ? -1.558 5.031 -0.879 1.00 97.06 197 LEU A CA 1
ATOM 1401 C C . LEU A 1 197 ? -1.287 4.609 -2.327 1.00 97.06 197 LEU A C 1
ATOM 1403 O O . LEU A 1 197 ? -0.938 3.457 -2.545 1.00 97.06 197 LEU A O 1
ATOM 1407 N N . ASP A 1 198 ? -1.441 5.495 -3.311 1.00 96.69 198 ASP A N 1
ATOM 1408 C CA . ASP A 1 198 ? -1.242 5.162 -4.727 1.00 96.69 198 ASP A CA 1
ATOM 1409 C C . ASP A 1 198 ? -0.197 6.086 -5.354 1.00 96.69 198 ASP A C 1
ATOM 1411 O O . ASP A 1 198 ? -0.487 7.225 -5.724 1.00 96.69 198 ASP A O 1
ATOM 1415 N N . GLN A 1 199 ? 1.042 5.601 -5.428 1.00 98.31 199 GLN A N 1
ATOM 1416 C CA . GLN A 1 199 ? 2.147 6.325 -6.044 1.00 98.31 199 GLN A CA 1
ATOM 1417 C C . GLN A 1 199 ? 2.164 6.090 -7.548 1.00 98.31 199 GLN A C 1
ATOM 1419 O O . GLN A 1 199 ? 2.057 4.961 -8.026 1.00 98.31 199 GLN A O 1
ATOM 1424 N N . ASN A 1 200 ? 2.365 7.161 -8.305 1.00 97.75 200 ASN A N 1
ATOM 1425 C CA . ASN A 1 200 ? 2.461 7.089 -9.753 1.00 97.75 200 ASN A CA 1
ATOM 1426 C C . ASN A 1 200 ? 3.554 8.028 -10.263 1.00 97.75 200 ASN A C 1
ATOM 1428 O O . ASN A 1 200 ? 3.428 9.251 -10.169 1.00 97.75 200 ASN A O 1
ATOM 1432 N N . PHE A 1 201 ? 4.614 7.462 -10.837 1.00 97.75 201 PHE A N 1
ATOM 1433 C CA . PHE A 1 201 ? 5.636 8.242 -11.523 1.00 97.75 201 PHE A CA 1
ATOM 1434 C C . PHE A 1 201 ? 5.124 8.680 -12.894 1.00 97.75 201 PHE A C 1
ATOM 1436 O O . PHE A 1 201 ? 5.088 7.914 -13.855 1.00 97.75 201 PHE A O 1
ATOM 1443 N N . THR A 1 202 ? 4.739 9.954 -12.982 1.00 95.56 202 THR A N 1
ATOM 1444 C CA . THR A 1 202 ? 4.198 10.553 -14.210 1.00 95.56 202 THR A CA 1
ATOM 1445 C C . THR A 1 202 ? 5.259 10.803 -15.278 1.00 95.56 202 THR A C 1
ATOM 1447 O O . THR A 1 202 ? 4.921 10.937 -16.451 1.00 95.56 202 THR A O 1
ATOM 1450 N N . VAL A 1 203 ? 6.530 10.907 -14.883 1.00 96.25 203 VAL A N 1
ATOM 1451 C CA . VAL A 1 203 ? 7.660 11.010 -15.811 1.00 96.25 203 VAL A CA 1
ATOM 1452 C C . VAL A 1 203 ? 8.196 9.598 -16.057 1.00 96.25 203 VAL A C 1
ATOM 1454 O O . VAL A 1 203 ? 8.622 8.954 -15.097 1.00 96.25 203 VAL A O 1
ATOM 1457 N N . PRO A 1 204 ? 8.185 9.101 -17.307 1.00 96.50 204 PRO A N 1
ATOM 1458 C CA . PRO A 1 204 ? 8.738 7.792 -17.622 1.00 96.50 204 PRO A CA 1
ATOM 1459 C C . PRO A 1 204 ? 10.238 7.716 -17.337 1.00 96.50 204 PRO A C 1
ATOM 1461 O O . PRO A 1 204 ? 10.977 8.668 -17.585 1.00 96.50 204 PRO A O 1
ATOM 1464 N N . ILE A 1 205 ? 10.700 6.546 -16.906 1.00 96.94 205 ILE A N 1
ATOM 1465 C CA . ILE A 1 205 ? 12.126 6.266 -16.741 1.00 96.94 205 ILE A CA 1
ATOM 1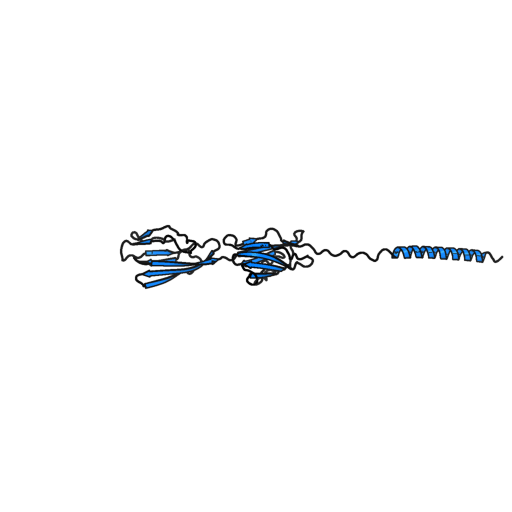466 C C . ILE A 1 205 ? 12.688 5.830 -18.100 1.00 96.94 205 ILE A C 1
ATOM 1468 O O . ILE A 1 205 ? 12.245 4.838 -18.694 1.00 96.94 205 ILE A O 1
ATOM 1472 N N . THR A 1 206 ? 13.665 6.566 -18.623 1.00 96.50 206 THR A N 1
ATOM 1473 C CA . THR A 1 206 ? 14.186 6.414 -19.992 1.00 96.50 206 THR A CA 1
ATOM 1474 C C . THR A 1 206 ? 15.496 5.629 -20.034 1.00 96.50 206 THR A C 1
ATOM 1476 O O . THR A 1 206 ? 16.268 5.675 -19.090 1.00 96.50 206 THR A O 1
ATOM 1479 N N . ASN A 1 207 ? 15.738 4.863 -21.109 1.00 95.69 207 ASN A N 1
ATOM 1480 C CA . ASN A 1 207 ? 17.047 4.246 -21.376 1.00 95.69 207 ASN A CA 1
ATOM 1481 C C . ASN A 1 207 ? 17.573 4.710 -22.725 1.00 95.69 207 ASN A C 1
ATOM 1483 O O . ASN A 1 207 ? 16.814 4.910 -23.677 1.00 95.69 207 ASN A O 1
ATOM 1487 N N . HIS A 1 208 ? 18.895 4.780 -22.803 1.00 92.69 208 HIS A N 1
ATOM 1488 C CA . HIS A 1 208 ? 19.625 5.091 -24.019 1.00 92.69 208 HIS A CA 1
ATOM 1489 C C . HIS A 1 208 ? 19.891 3.815 -24.814 1.00 92.69 208 HIS A C 1
ATOM 1491 O O . HIS A 1 208 ? 20.262 2.779 -24.250 1.00 92.69 208 HIS A O 1
ATOM 1497 N N . GLN A 1 209 ? 19.702 3.883 -26.131 1.00 92.69 209 GLN A N 1
ATOM 1498 C CA . GLN A 1 209 ? 20.014 2.760 -27.007 1.00 92.69 209 GLN A CA 1
ATOM 1499 C C . GLN A 1 209 ? 21.527 2.514 -27.014 1.00 92.69 209 GLN A C 1
ATOM 1501 O O . GLN A 1 209 ? 22.332 3.447 -27.023 1.00 92.69 209 GLN A O 1
ATOM 1506 N N . GLN A 1 210 ? 21.924 1.247 -27.030 1.00 89.56 210 GLN A N 1
ATOM 1507 C CA . GLN A 1 210 ? 23.324 0.876 -27.130 1.00 89.56 210 GLN A CA 1
ATOM 1508 C C . GLN A 1 210 ? 23.874 1.323 -28.492 1.00 89.56 210 GLN A C 1
ATOM 1510 O O . GLN A 1 210 ? 23.360 0.944 -29.548 1.00 89.56 210 GLN A O 1
ATOM 1515 N N . SER A 1 211 ? 24.930 2.133 -28.481 1.00 83.69 211 SER A N 1
ATOM 1516 C CA . SER A 1 211 ? 25.606 2.548 -29.706 1.00 83.69 211 SER A CA 1
ATOM 1517 C C . SER A 1 211 ? 26.420 1.380 -30.268 1.00 83.69 211 SER A C 1
ATOM 1519 O O . SER A 1 211 ? 27.247 0.778 -29.581 1.00 83.69 211 SER A O 1
ATOM 1521 N N . MET A 1 212 ? 26.189 1.031 -31.536 1.00 72.19 212 MET A N 1
ATOM 1522 C CA . MET A 1 212 ? 27.083 0.111 -32.237 1.00 72.19 212 MET A CA 1
ATOM 1523 C C . MET A 1 212 ? 28.392 0.844 -32.556 1.00 72.19 212 MET A C 1
ATOM 1525 O O . MET A 1 212 ? 28.340 1.927 -33.147 1.00 72.19 212 MET A O 1
ATOM 1529 N N . PRO A 1 213 ? 29.567 0.279 -32.223 1.00 70.38 213 PRO A N 1
ATOM 1530 C CA . PRO A 1 213 ? 30.830 0.824 -32.693 1.00 70.38 213 PRO A CA 1
ATOM 1531 C C . PRO A 1 213 ? 30.845 0.803 -34.224 1.00 70.38 213 PRO A C 1
ATOM 1533 O O . PRO A 1 213 ? 30.674 -0.254 -34.834 1.00 70.38 213 PRO A O 1
ATOM 1536 N N . SER A 1 214 ? 31.059 1.950 -34.868 1.00 64.25 214 SER A N 1
ATOM 1537 C CA . SER A 1 214 ? 31.343 1.968 -36.302 1.00 64.25 214 SER A CA 1
ATOM 1538 C C . SER A 1 214 ? 32.682 1.267 -36.525 1.00 64.25 214 SER A C 1
ATOM 1540 O O . SER A 1 214 ? 33.719 1.782 -36.097 1.00 64.25 214 SER A O 1
ATOM 1542 N N . LEU A 1 215 ? 32.685 0.097 -37.169 1.00 68.31 215 LEU A N 1
ATOM 1543 C CA . LEU A 1 215 ? 33.943 -0.525 -37.576 1.00 68.31 215 LEU A CA 1
ATOM 1544 C C . LEU A 1 215 ? 34.678 0.418 -38.544 1.00 68.31 215 LEU A C 1
ATOM 1546 O O . LEU A 1 215 ? 34.060 0.886 -39.506 1.00 68.31 215 LEU A O 1
ATOM 1550 N N . PRO A 1 216 ? 35.983 0.690 -38.347 1.00 66.88 216 PRO A N 1
ATOM 1551 C CA . PRO A 1 216 ? 36.756 1.381 -39.364 1.00 66.88 216 PRO A CA 1
ATOM 1552 C C . PRO A 1 216 ? 36.767 0.524 -40.635 1.00 66.88 216 PRO A C 1
ATOM 1554 O O . PRO A 1 216 ? 37.051 -0.674 -40.587 1.00 66.88 216 PRO A O 1
ATOM 1557 N N . LEU A 1 217 ? 36.470 1.136 -41.782 1.00 65.12 217 LEU A N 1
ATOM 1558 C CA . LEU A 1 217 ? 36.654 0.500 -43.085 1.00 65.12 217 LEU A CA 1
ATOM 1559 C C . LEU A 1 217 ? 38.160 0.247 -43.300 1.00 65.12 217 LEU A C 1
ATOM 1561 O O . LEU A 1 217 ? 38.881 1.122 -43.770 1.00 65.12 217 LEU A O 1
ATOM 1565 N N . THR A 1 218 ? 38.664 -0.943 -42.972 1.00 69.56 218 THR A N 1
ATOM 1566 C CA . THR A 1 218 ? 40.076 -1.323 -43.186 1.00 69.56 218 THR A CA 1
ATOM 1567 C C . THR A 1 218 ? 40.308 -2.092 -44.493 1.00 69.56 218 THR A C 1
ATOM 1569 O O . THR A 1 218 ? 41.187 -2.945 -44.560 1.00 69.56 218 THR A O 1
ATOM 1572 N N . GLY A 1 219 ? 39.556 -1.798 -45.564 1.00 63.53 219 GLY A N 1
ATOM 1573 C CA . GLY A 1 219 ? 39.624 -2.608 -46.794 1.00 63.53 219 GLY A CA 1
ATOM 1574 C C . GLY A 1 219 ? 39.428 -1.911 -48.144 1.00 63.53 219 GLY A C 1
ATOM 1575 O O . GLY A 1 219 ? 39.199 -2.611 -49.121 1.00 63.53 219 GLY A O 1
ATOM 1576 N N . GLY A 1 220 ? 39.474 -0.576 -48.240 1.00 63.28 220 GLY A N 1
ATOM 1577 C CA . GLY A 1 220 ? 39.000 0.117 -49.454 1.00 63.28 220 GLY A CA 1
ATOM 1578 C C . GLY A 1 220 ? 40.035 0.760 -50.382 1.00 63.28 220 GLY A C 1
ATOM 1579 O O . GLY A 1 220 ? 39.712 1.010 -51.533 1.00 63.28 220 GLY A O 1
ATOM 1580 N N . GLN A 1 221 ? 41.253 1.067 -49.924 1.00 61.62 221 GLN A N 1
ATOM 1581 C CA . GLN A 1 221 ? 42.100 2.043 -50.639 1.00 61.62 221 GLN A CA 1
ATOM 1582 C C . GLN A 1 221 ? 43.244 1.452 -51.480 1.00 61.62 221 GLN A C 1
ATOM 1584 O O . GLN A 1 221 ? 43.995 2.215 -52.073 1.00 61.62 221 GLN A O 1
ATOM 1589 N N . SER A 1 222 ? 43.430 0.128 -51.553 1.00 58.81 222 SER A N 1
ATOM 1590 C CA . SER A 1 222 ? 44.569 -0.461 -52.286 1.00 58.81 222 SER A CA 1
ATOM 1591 C C . SER A 1 222 ? 44.212 -1.034 -53.660 1.00 58.81 222 SER A C 1
ATOM 1593 O O . SER A 1 222 ? 45.077 -1.073 -54.533 1.00 58.81 222 SER A O 1
ATOM 1595 N N . THR A 1 223 ? 42.962 -1.435 -53.899 1.00 63.28 223 THR A N 1
ATOM 1596 C CA . THR A 1 223 ? 42.565 -2.118 -55.144 1.00 63.28 223 THR A CA 1
ATOM 1597 C C . THR A 1 223 ? 42.698 -1.221 -56.382 1.00 63.28 223 THR A C 1
ATOM 1599 O O . THR A 1 223 ? 43.189 -1.675 -57.418 1.00 63.28 223 THR A O 1
ATOM 1602 N N . ASP A 1 224 ? 42.361 0.066 -56.264 1.00 60.44 224 ASP A N 1
ATOM 1603 C CA . ASP A 1 224 ? 42.391 1.007 -57.393 1.00 60.44 224 ASP A CA 1
ATOM 1604 C C . ASP A 1 224 ? 43.820 1.333 -57.857 1.00 60.44 224 ASP A C 1
ATOM 1606 O O . ASP A 1 224 ? 44.079 1.440 -59.059 1.00 60.44 224 ASP A O 1
ATOM 1610 N N . PHE A 1 225 ? 44.787 1.401 -56.932 1.00 65.25 225 PHE A N 1
ATOM 1611 C CA . PHE A 1 225 ? 46.194 1.631 -57.282 1.00 65.25 225 PHE A CA 1
ATOM 1612 C C . PHE A 1 225 ? 46.795 0.469 -58.081 1.00 65.25 225 PHE A C 1
ATOM 1614 O O . PHE A 1 225 ? 47.546 0.704 -59.031 1.00 65.25 225 PHE A O 1
ATOM 1621 N N . TYR A 1 226 ? 46.452 -0.779 -57.745 1.00 69.69 226 TYR A N 1
ATOM 1622 C CA . TYR A 1 226 ? 46.966 -1.946 -58.468 1.00 69.69 226 TYR A CA 1
ATOM 1623 C C . TYR A 1 226 ? 46.363 -2.079 -59.873 1.00 69.69 226 TYR A C 1
ATOM 1625 O O . TYR A 1 226 ? 47.087 -2.413 -60.814 1.00 69.69 226 TYR A O 1
ATOM 1633 N N . LEU A 1 227 ? 45.075 -1.765 -60.049 1.00 69.50 227 LEU A N 1
ATOM 1634 C CA . LEU A 1 227 ? 44.412 -1.821 -61.358 1.00 69.50 227 LEU A CA 1
ATOM 1635 C C . LEU A 1 227 ? 44.930 -0.742 -62.322 1.00 69.50 227 LEU A C 1
ATOM 1637 O O . LEU A 1 227 ? 45.210 -1.036 -63.490 1.00 69.50 227 LEU A O 1
ATOM 1641 N N . LEU A 1 228 ? 45.117 0.490 -61.840 1.00 71.62 228 LEU A N 1
ATOM 1642 C CA . LEU A 1 228 ? 45.639 1.587 -62.662 1.00 71.62 228 LEU A CA 1
ATOM 1643 C C . LEU A 1 228 ? 47.133 1.413 -62.968 1.00 71.62 228 LEU A C 1
ATOM 1645 O O . LEU A 1 228 ? 47.548 1.561 -64.120 1.00 71.62 228 LEU A O 1
ATOM 1649 N N . GLY A 1 229 ? 47.935 1.028 -61.969 1.00 74.12 229 GLY A N 1
ATOM 1650 C CA . GLY A 1 229 ? 49.366 0.775 -62.148 1.00 74.12 229 GLY A CA 1
ATOM 1651 C C . GLY A 1 229 ? 49.651 -0.385 -63.108 1.00 74.12 229 GLY A C 1
ATOM 1652 O O . GLY A 1 229 ? 50.469 -0.250 -64.021 1.00 74.12 229 GLY A O 1
ATOM 1653 N N . GLY A 1 230 ? 48.935 -1.506 -62.964 1.00 76.19 230 GLY A N 1
ATOM 1654 C CA . GLY A 1 230 ? 49.093 -2.674 -63.837 1.00 76.19 230 GLY A CA 1
ATOM 1655 C C . GLY A 1 230 ? 48.702 -2.401 -65.293 1.00 76.19 230 GLY A C 1
ATOM 1656 O O . GLY A 1 230 ? 49.392 -2.837 -66.218 1.00 76.19 230 GLY A O 1
ATOM 1657 N N . SER A 1 231 ? 47.645 -1.613 -65.512 1.00 78.75 231 SER A N 1
ATOM 1658 C CA . SER A 1 231 ? 47.186 -1.248 -66.858 1.00 78.75 231 SER A CA 1
ATOM 1659 C C . SER A 1 231 ? 48.219 -0.406 -67.618 1.00 78.75 231 SER A C 1
ATOM 1661 O O . SER A 1 231 ? 48.459 -0.641 -68.804 1.00 78.75 231 SER A O 1
ATOM 1663 N N . LEU A 1 232 ? 48.901 0.524 -66.936 1.00 78.12 232 LEU A N 1
ATOM 1664 C CA . LEU A 1 232 ? 49.945 1.356 -67.546 1.00 78.12 232 LEU A CA 1
ATOM 1665 C C . LEU A 1 232 ? 51.159 0.520 -67.996 1.00 78.12 232 LEU A C 1
ATOM 1667 O O . LEU A 1 232 ? 51.686 0.719 -69.094 1.00 78.12 232 LEU A O 1
ATOM 1671 N N . ILE A 1 233 ? 51.571 -0.457 -67.178 1.00 80.88 233 ILE A N 1
ATOM 1672 C CA . ILE A 1 233 ? 52.690 -1.365 -67.486 1.00 80.88 233 ILE A CA 1
ATOM 1673 C C . ILE A 1 233 ? 52.372 -2.232 -68.710 1.00 80.88 233 ILE A C 1
ATOM 1675 O O . ILE A 1 233 ? 53.230 -2.420 -69.579 1.00 80.88 233 ILE A O 1
ATOM 1679 N N . MET A 1 234 ? 51.137 -2.723 -68.827 1.00 79.50 234 MET A N 1
ATOM 1680 C CA . MET A 1 234 ? 50.717 -3.535 -69.973 1.00 79.50 234 MET A CA 1
ATOM 1681 C C . MET A 1 234 ? 50.753 -2.735 -71.282 1.00 79.50 234 MET A C 1
ATOM 1683 O O . MET A 1 234 ? 51.282 -3.220 -72.284 1.00 79.50 234 MET A O 1
ATOM 1687 N N . ILE A 1 235 ? 50.279 -1.485 -71.274 1.00 81.81 235 ILE A N 1
ATOM 1688 C CA . ILE A 1 235 ? 50.295 -0.611 -72.460 1.00 81.81 235 ILE A CA 1
ATOM 1689 C C . ILE A 1 235 ? 51.731 -0.302 -72.903 1.00 81.81 235 ILE A C 1
ATOM 1691 O O . ILE A 1 235 ? 52.050 -0.419 -74.090 1.00 81.81 235 ILE A O 1
ATOM 1695 N N . LEU A 1 236 ? 52.618 0.035 -71.960 1.00 80.62 236 LEU A N 1
ATOM 1696 C CA . LEU A 1 236 ? 54.040 0.264 -72.242 1.00 80.62 236 LEU A CA 1
ATOM 1697 C C . LEU A 1 236 ? 54.704 -0.976 -72.856 1.00 80.62 236 LEU A C 1
ATOM 1699 O O . LEU A 1 236 ? 55.434 -0.870 -73.844 1.00 80.62 236 LEU A O 1
ATOM 1703 N N . SER A 1 237 ? 54.395 -2.158 -72.323 1.00 78.50 237 SER A N 1
ATOM 1704 C CA . SER A 1 237 ? 54.953 -3.431 -72.794 1.00 78.50 237 SER A CA 1
ATOM 1705 C C . SER A 1 237 ? 54.513 -3.763 -74.226 1.00 78.50 237 SER A C 1
ATOM 1707 O O . SER A 1 237 ? 55.342 -4.123 -75.067 1.00 78.50 237 SER A O 1
ATOM 1709 N N . PHE A 1 238 ? 53.228 -3.572 -74.545 1.00 79.62 238 PHE A N 1
ATOM 1710 C CA . PHE A 1 238 ? 52.710 -3.741 -75.909 1.00 79.62 238 PHE A CA 1
ATOM 1711 C C . PHE A 1 238 ? 53.300 -2.720 -76.893 1.00 79.62 238 PHE A C 1
ATOM 1713 O O . PHE A 1 238 ? 53.652 -3.084 -78.019 1.00 79.62 238 PHE A O 1
ATOM 1720 N N . GLY A 1 239 ? 53.466 -1.463 -76.470 1.00 79.94 239 GLY A N 1
ATOM 1721 C CA . GLY A 1 239 ? 54.080 -0.410 -77.281 1.00 79.94 239 GLY A CA 1
ATOM 1722 C C . GLY A 1 239 ? 55.529 -0.723 -77.666 1.00 79.94 239 GLY A C 1
ATOM 1723 O O . GLY A 1 239 ? 55.888 -0.654 -78.845 1.00 79.94 239 GLY A O 1
ATOM 1724 N N . ILE A 1 240 ? 56.353 -1.143 -76.698 1.00 79.50 240 ILE A N 1
ATOM 1725 C CA . ILE A 1 240 ? 57.751 -1.537 -76.943 1.00 79.50 240 ILE A CA 1
ATOM 1726 C C . ILE A 1 240 ? 57.813 -2.751 -77.882 1.00 79.50 240 ILE A C 1
ATOM 1728 O O . ILE A 1 240 ? 58.560 -2.732 -78.866 1.00 79.50 240 ILE A O 1
ATOM 1732 N N . GLY A 1 241 ? 56.985 -3.776 -77.647 1.00 77.06 241 GLY A N 1
ATOM 1733 C CA . GLY A 1 241 ? 56.917 -4.962 -78.506 1.00 77.06 241 GLY A CA 1
ATOM 1734 C C . GLY A 1 241 ? 56.552 -4.635 -79.961 1.00 77.06 241 GLY A C 1
ATOM 1735 O O . GLY A 1 241 ? 57.175 -5.150 -80.894 1.00 77.06 241 GLY A O 1
ATOM 1736 N N . TYR A 1 242 ? 55.596 -3.726 -80.174 1.00 79.31 242 TYR A N 1
ATOM 1737 C CA . TYR A 1 242 ? 55.203 -3.270 -81.510 1.00 79.31 242 TYR A CA 1
ATOM 1738 C C . TYR A 1 242 ? 56.339 -2.529 -82.238 1.00 79.31 242 TYR A C 1
ATOM 1740 O O . TYR A 1 242 ? 56.614 -2.807 -83.411 1.00 79.31 242 TYR A O 1
ATOM 1748 N N . VAL A 1 243 ? 57.057 -1.638 -81.543 1.00 77.12 243 VAL A N 1
ATOM 1749 C CA . VAL A 1 243 ? 58.204 -0.904 -82.110 1.00 77.12 243 VAL A CA 1
ATOM 1750 C C . VAL A 1 243 ? 59.349 -1.852 -82.477 1.00 77.12 243 VAL A C 1
ATOM 1752 O O . VAL A 1 243 ? 59.911 -1.741 -83.571 1.00 77.12 243 VAL A O 1
ATOM 1755 N N . MET A 1 244 ? 59.673 -2.821 -81.617 1.00 74.31 244 MET A N 1
ATOM 1756 C CA . MET A 1 244 ? 60.711 -3.818 -81.908 1.00 74.31 244 MET A CA 1
ATOM 1757 C C . MET A 1 244 ? 60.349 -4.691 -83.118 1.00 74.31 244 MET A C 1
ATOM 1759 O O . MET A 1 244 ? 61.217 -4.993 -83.941 1.00 74.31 244 MET A O 1
ATOM 1763 N N . ARG A 1 245 ? 59.069 -5.052 -83.278 1.00 72.62 245 ARG A N 1
ATOM 1764 C CA . ARG A 1 245 ? 58.590 -5.830 -84.431 1.00 72.62 245 ARG A CA 1
ATOM 1765 C C . ARG A 1 245 ? 58.684 -5.041 -85.740 1.00 72.62 245 ARG A C 1
ATOM 1767 O O . ARG A 1 245 ? 59.118 -5.604 -86.742 1.00 72.62 245 ARG A O 1
ATOM 1774 N N . ARG A 1 246 ? 58.370 -3.737 -85.728 1.00 74.69 246 ARG A N 1
ATOM 1775 C CA . ARG A 1 246 ? 58.587 -2.858 -86.893 1.00 74.69 246 ARG A CA 1
ATOM 1776 C C . ARG A 1 246 ? 60.063 -2.755 -87.272 1.00 74.69 246 ARG A C 1
ATOM 1778 O O . ARG A 1 246 ? 60.378 -2.894 -88.445 1.00 74.69 246 ARG A O 1
ATOM 1785 N N . ARG A 1 247 ? 60.965 -2.582 -86.298 1.00 67.31 247 ARG A N 1
ATOM 1786 C CA . ARG A 1 247 ? 62.412 -2.467 -86.567 1.00 67.31 247 ARG A CA 1
ATOM 1787 C C . ARG A 1 247 ? 63.028 -3.754 -87.126 1.00 67.31 247 ARG A C 1
ATOM 1789 O O . ARG A 1 247 ? 63.899 -3.675 -87.982 1.00 67.31 247 ARG A O 1
ATOM 1796 N N . ARG A 1 248 ? 62.555 -4.934 -86.703 1.00 61.53 248 ARG A N 1
ATOM 1797 C CA . ARG A 1 248 ? 62.999 -6.224 -87.271 1.00 61.53 248 ARG A CA 1
ATOM 1798 C C . ARG A 1 248 ? 62.509 -6.458 -88.704 1.00 61.53 248 ARG A C 1
ATOM 1800 O O . ARG A 1 248 ? 63.214 -7.102 -89.471 1.00 61.53 248 ARG A O 1
ATOM 1807 N N . GLY A 1 249 ? 61.353 -5.910 -89.085 1.00 58.78 249 GLY A N 1
ATOM 1808 C CA . GLY A 1 249 ? 60.846 -5.979 -90.463 1.00 58.78 249 GLY A CA 1
ATOM 1809 C C . GLY A 1 249 ? 61.608 -5.102 -91.465 1.00 58.78 249 GLY A C 1
ATOM 1810 O O . GLY A 1 249 ? 61.518 -5.335 -92.664 1.00 58.78 249 GLY A O 1
ATOM 1811 N N . SER A 1 250 ? 62.377 -4.118 -90.991 1.00 56.06 250 SER A N 1
ATOM 1812 C CA . SER A 1 250 ? 63.134 -3.181 -91.834 1.00 56.06 250 SER A CA 1
ATOM 1813 C C . SER A 1 250 ? 64.546 -3.654 -92.206 1.00 56.06 250 SER A C 1
ATOM 1815 O O . SER A 1 250 ? 65.227 -2.947 -92.936 1.00 56.06 250 SER A O 1
ATOM 1817 N N . SER A 1 251 ? 65.003 -4.808 -91.702 1.00 55.06 251 SER A N 1
ATOM 1818 C CA . SER A 1 251 ? 66.389 -5.282 -91.877 1.00 55.06 251 SER A CA 1
ATOM 1819 C C . SER A 1 251 ? 66.557 -6.397 -92.921 1.00 55.06 251 SER A C 1
ATOM 1821 O O . SER A 1 251 ? 67.609 -7.031 -92.961 1.00 55.06 251 SER A O 1
ATOM 1823 N N . VAL A 1 252 ? 65.550 -6.651 -93.763 1.00 56.16 252 VAL A N 1
ATOM 1824 C CA . VAL A 1 252 ? 65.679 -7.536 -94.932 1.00 56.16 252 VAL A CA 1
ATOM 1825 C C . VAL A 1 252 ? 65.279 -6.761 -96.184 1.00 56.16 252 VAL A C 1
ATOM 1827 O O . VAL A 1 252 ? 64.121 -6.778 -96.597 1.00 56.16 252 VAL A O 1
ATOM 1830 N N . ARG A 1 253 ? 66.246 -6.046 -96.754 1.00 43.94 253 ARG A N 1
ATOM 1831 C CA . ARG A 1 253 ? 66.383 -5.770 -98.187 1.00 43.94 253 ARG A CA 1
ATOM 1832 C C . ARG A 1 253 ? 67.780 -5.246 -98.463 1.00 43.94 253 ARG A C 1
ATOM 1834 O O . ARG A 1 253 ? 68.237 -4.399 -97.667 1.00 43.94 253 ARG A O 1
#

Foldseek 3Di:
DWDWDDDFKDKDDDPDFDADPVRDGPDDIDIDGNDQPDKIKIWDFDDDDQQKFWDWKWKWKDDPRDIDIDTQDDRGRGTDIDIGHGPRIDIDMDTDIDGHAAKEKAFEEAPVRHGAAWWKKWKWWDDDDPPTDIAIATQALDPPPCVPGQFDDNNGRIGMGIRHDFGKMKMATPGDGPQWDGDRPDIDIDTDDSVRRYHYDPDHDYTYGDDDPDDPPPDPDPPVVCVVVVVVVVVVVVVVVVVVVVVVVPPDD

InterPro domains:
  IPR013783 Immunoglobulin-like fold [G3DSA:2.60.40.10] (87-212)
  IPR019931 LPXTG cell wall anchor motif [PF00746] (209-248)
  IPR019931 LPXTG cell wall anchor motif [PS50847] (215-253)
  IPR041033 SpaA-like, prealbumin fold domain subgroup 1 [PF17802] (102-200)
  IPR055371 SpaA-like, prealbumin fold domain subgroup 4 [PF24514] (15-98)

Sequence (253 aa):
MATRSSTDISMFGGATNITNTSGSVPSPWTIAFGNATESASINVGETPQTGYTFLSGSCVTSLNGTSTTINLNGSSASSNLIQGIAPGSNVVCTFINREQPGSVSWSKTAENGAPLAGSEWTITGPGTGTSAQKLVVKDCVAVGQCAGTNDTDPTPGSFKVANLSWGDYSIRETQAPAGYVTDLSTEHDFTISADSLDQNFTVPITNHQQSMPSLPLTGGQSTDFYLLGGSLIMILSFGIGYVMRRRRGSSVR

Organism: NCBI:txid3059038

Radius of gyration: 42.05 Å; chains: 1; bounding box: 104×29×138 Å

pLDDT: mean 85.75, std 12.75, range [42.06, 98.62]

Secondary structure (DSSP, 8-state):
------SS-EEES-SS----TTS--SS--EEE-SSTT--EEEEE---PPTTEEEEEEEEEEEETTEEEEEEE-SS--S-EEEEEE-TT-EEEEEEEEEEPPEEEEEEEEETTS-B----EEEEE-SSSGGGS-EEEEE---STT--TTSS----STTEEEEEEEPSEEEEEEEEEPPTTB----S-EEEEEEBTTB-EEE--SPEEEPBPPPP-----SSSSHHHHHHHHHHHHHHHHHHHHHHHHHHHTS--

=== Feature glossary ===
The record interleaves many kinds of information about one protein. Here is each kind framed as the question it answers.

Q: What does the local fold look like, residue by residue?
A: A 3Di character summarizes, for each residue, the relative orientation of the Cα frame of its nearest spatial neighbor. Because it encodes fold topology rather than chemistry, 3Di alignments detect remote structural similarity that sequence alignment misses.

Q: Which residues are in helices, strands, or loops?
A: Secondary structure is the local, repeating backbone conformation. DSSP classifies it into eight states by reading the hydrogen-bond network: three helix types (H, G, I), two β types (E, B), two non-regular types (T, S), and unstructured coil (-).

Q: How big and how compact is the whole molecule?
A: Three whole-structure scalars: the radius of gyration (RMS distance of Cα from centroid, in Å), the count of Cα–Cα contacts (pairs closer than 8 Å and separated by more than four residues in sequence — i.e. tertiary, not local, contacts), and the bounding-box dimensions. Together they distinguish compact globular folds from extended fibres or disordered chains.

Q: How confident is the AlphaFold model at each residue?
A: For AlphaFold models, the B-factor field carries pLDDT — the model's own estimate of local accuracy on a 0–100 scale. Regions with pLDDT<50 should be treated as essentially unmodeled; they often correspond to intrinsically disordered segments.

Q: What family and function is it annotated with?
A: Functional annotations link the protein to curated databases. InterPro entries identify conserved domains and families by matching the sequence against member-database signatures (Pfam, PR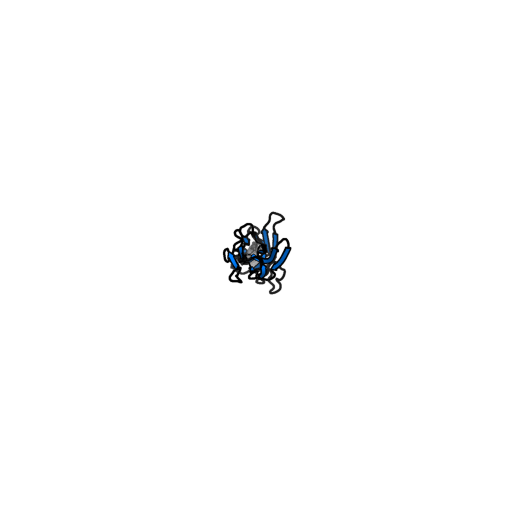OSITE, CDD, …). Gene Ontology (GO) terms describe molecular function, biological process, and cellular component in a controlled vocabulary. CATH places the structure in a hierarchical fold classification (Class/Architecture/Topology/Homologous-superfamily). The organism is the source species.

Q: What known structures does this most resemble?
A: Nearest PDB neighbors are the top structural matches found by Foldseek when searching this structure against the entire Protein Data Bank. Each hit reports a TM-score (0 to 1; >0.5 almost always implies the same fold) and an E-value. These are *structural* homologs — they may share no detectable sequence similarity.

Q: Which residues are buried vs exposed?
A: Solvent-accessible surface area (SASA) is the area in Å² traced out by the centre of a 1.4 Å probe sphere (a water molecule) rolled over the protein's van der Waals surface (Shrake–Rupley / Lee–Richards construction). Buried residues have near-zero SASA; fully exposed residues can exceed 200 Å². The total SASA scales roughly with the number of surface residues.

Q: What are the backbone torsion angles?
A: φ (phi) and ψ (psi) are the two rotatable backbone dihedrals per residue: φ is the C(i-1)–N–Cα–C torsion, ψ is the N–Cα–C–N(i+1) torsion, both in degrees on (−180°, 180°]. α-helical residues cluster near (−60°, −45°); β-strand residues near (−120°, +130°). A Ramachandran plot is simply a scatter of (φ, ψ) for every residue.

Q: Are the domains correctly placed relative to each other?
A: Predicted aligned error is AlphaFold's pairwise confidence. Unlike pLDDT (per-residue), PAE is per-residue-pair and captures whether two parts of the structure are correctly placed relative to each other. Units are ångströms of expected positional error.

Q: What if only a Cα trace is available?
A: P-SEA three-state annotation labels each residue as helix, strand, or coil based purely on the geometry of the Cα trace. It serves as a fallback when the full backbone (and thus DSSP) is unavailable.

Q: What is the amino-acid chain?
A: This is the polypeptide sequence — one letter per residue, N-terminus first. Length ranges from a few dozen residues for small domains to over a thousand for large multi-domain proteins.

Q: What do the rendered images show?
A: The six renders are orthographic views along the three Cartesian axes in both directions. Representation (cartoon, sticks, or surface) and color scheme (sequence-rainbow or by-chain) vary across proteins so the training set covers all the common visualization conventions.

Q: What do the diagnostic plots show?
A: Plot images: a contact map (which residues are close in 3D, as an N×N binary image), a Ramachandran scatter (backbone torsion angles, revealing secondary-structure composition at a glance), and — for AlphaFold structures — a PAE heatmap (pairwise prediction confidence).

Q: How mobile is each atom in the crystal?
A: B-factor (Debye–Waller factor) reflects atomic displacement in the crystal lattice. It is an experimental observable (units Å²), not a prediction; low values mean the atom is pinned down, high values mean it moves or is heterogeneous across the crystal.

Q: Where is each backbone atom in 3D?
A: The mmCIF table is the protein's shape written out atom by atom. For each backbone N, Cα, C, and carbonyl O, it records an (x, y, z) coordinate triple in Å plus the residue type, chain letter, and residue number.